Protein AF-A0A7C1AJ43-F1 (afdb_monomer)

Mean predicted aligned error: 12.19 Å

Solvent-accessible surface area (backbone atoms only — not comparable to full-atom values): 12315 Å² total; per-residue (Å²): 132,81,46,74,59,82,90,84,85,88,89,88,83,86,89,78,90,83,81,87,79,84,87,75,85,77,75,88,72,78,82,70,78,74,72,76,91,81,83,81,79,77,77,82,68,69,46,39,74,60,88,54,34,37,22,29,66,55,86,45,75,70,42,48,54,48,49,20,32,46,40,25,44,47,47,39,72,71,61,70,45,84,67,56,73,67,36,61,74,65,55,32,52,78,58,91,58,61,85,76,34,49,39,43,34,30,31,32,65,74,58,76,67,83,93,55,59,78,95,70,66,64,58,40,74,45,31,36,36,33,40,37,44,45,77,57,20,69,77,55,93,45,51,74,60,59,71,52,24,55,49,64,68,61,58,63,71,59,44,93,91,52,72,55,69,51,76,41,85,66,48,55,41,77,97,52,73,45,72,68,51,55,52,40,49,51,45,25,50,50,51,50,39,72,74,76,95

Structure (mmCIF, N/CA/C/O backbone):
data_AF-A0A7C1AJ43-F1
#
_entry.id   AF-A0A7C1AJ43-F1
#
loop_
_atom_site.group_PDB
_atom_site.id
_atom_site.type_symbol
_atom_site.label_atom_id
_atom_site.label_alt_id
_atom_site.label_comp_id
_atom_site.label_asym_id
_atom_site.label_entity_id
_atom_site.label_seq_id
_atom_site.pdbx_PDB_ins_code
_atom_site.Cartn_x
_atom_site.Cartn_y
_atom_site.Cartn_z
_atom_site.occupancy
_atom_site.B_iso_or_equiv
_atom_site.auth_seq_id
_atom_site.auth_comp_id
_atom_site.auth_asym_id
_atom_site.auth_atom_id
_atom_site.pdbx_PDB_model_num
ATOM 1 N N . MET A 1 1 ? 6.206 -0.411 25.991 1.00 44.03 1 MET A N 1
ATOM 2 C CA . MET A 1 1 ? 7.186 -1.433 25.560 1.00 44.03 1 MET A CA 1
ATOM 3 C C . MET A 1 1 ? 6.384 -2.568 24.941 1.00 44.03 1 MET A C 1
ATOM 5 O O . MET A 1 1 ? 5.511 -3.080 25.623 1.00 44.03 1 MET A O 1
ATOM 9 N N . ILE A 1 2 ? 6.574 -2.861 23.653 1.00 57.44 2 ILE A N 1
ATOM 10 C CA . ILE A 1 2 ? 5.814 -3.889 22.922 1.00 57.44 2 ILE A CA 1
ATOM 11 C C . ILE A 1 2 ? 6.480 -5.250 23.195 1.00 57.44 2 ILE A C 1
ATOM 13 O O . ILE A 1 2 ? 7.673 -5.399 22.935 1.00 57.44 2 ILE A O 1
ATOM 17 N N . THR A 1 3 ? 5.757 -6.220 23.757 1.00 55.81 3 THR A N 1
ATOM 18 C CA . THR A 1 3 ? 6.281 -7.554 24.123 1.00 55.81 3 THR A CA 1
ATOM 19 C C . THR A 1 3 ? 5.754 -8.626 23.163 1.00 55.81 3 THR A C 1
ATOM 21 O O . THR A 1 3 ? 4.636 -8.520 22.673 1.00 55.81 3 THR A O 1
ATOM 24 N N . ARG A 1 4 ? 6.550 -9.657 22.841 1.00 51.81 4 ARG A N 1
ATOM 25 C CA . ARG A 1 4 ? 6.163 -10.731 21.900 1.00 51.81 4 ARG A CA 1
ATOM 26 C C . ARG A 1 4 ? 5.227 -11.750 22.571 1.00 51.81 4 ARG A C 1
ATOM 28 O O . ARG A 1 4 ? 5.533 -12.190 23.681 1.00 51.81 4 ARG A O 1
ATOM 35 N N . ARG A 1 5 ? 4.130 -12.162 21.919 1.00 56.06 5 ARG A N 1
ATOM 36 C CA . ARG A 1 5 ? 3.211 -13.193 22.455 1.00 56.06 5 ARG A CA 1
ATOM 37 C C . ARG A 1 5 ? 3.756 -14.616 22.237 1.00 56.06 5 ARG A C 1
ATOM 39 O O . ARG A 1 5 ? 4.429 -14.890 21.249 1.00 56.06 5 ARG A O 1
ATOM 46 N N . ARG A 1 6 ? 3.481 -15.525 23.183 1.00 38.44 6 ARG A N 1
ATOM 47 C CA . ARG A 1 6 ? 3.729 -16.979 23.071 1.00 38.44 6 ARG A CA 1
ATOM 48 C C . ARG A 1 6 ? 2.439 -17.662 22.584 1.00 38.44 6 ARG A C 1
ATOM 50 O O . ARG A 1 6 ? 1.389 -17.418 23.171 1.00 38.44 6 ARG A O 1
ATOM 57 N N . GLU A 1 7 ? 2.511 -18.481 21.532 1.00 38.25 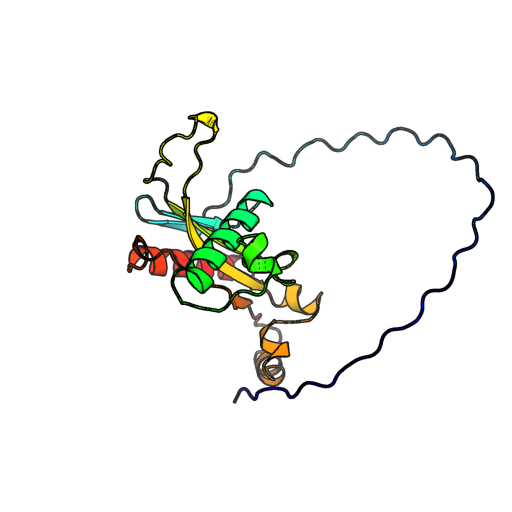7 GLU A N 1
ATOM 58 C CA . GLU A 1 7 ? 1.365 -19.201 20.941 1.00 38.25 7 GLU A CA 1
ATOM 59 C C . GLU A 1 7 ? 0.843 -20.352 21.823 1.00 38.25 7 GLU A C 1
ATOM 61 O O . GLU A 1 7 ? 1.621 -21.055 22.470 1.00 38.25 7 GLU A O 1
ATOM 66 N N . ILE A 1 8 ? -0.477 -20.583 21.785 1.00 35.78 8 ILE A N 1
ATOM 67 C CA . ILE A 1 8 ? -1.159 -21.766 22.338 1.00 35.78 8 ILE A CA 1
ATOM 68 C C . ILE A 1 8 ? -2.102 -22.316 21.254 1.00 35.78 8 ILE A C 1
ATOM 70 O O . ILE A 1 8 ? -2.905 -21.577 20.688 1.00 35.78 8 ILE A O 1
ATOM 74 N N . ALA A 1 9 ? -1.979 -23.608 20.944 1.00 31.80 9 ALA A N 1
ATOM 75 C CA . ALA A 1 9 ? -2.620 -24.276 19.813 1.00 31.80 9 ALA A CA 1
ATOM 76 C C . ALA A 1 9 ? -4.011 -24.881 20.118 1.00 31.80 9 ALA A C 1
ATOM 78 O O . ALA A 1 9 ? -4.174 -25.585 21.109 1.00 31.80 9 ALA A O 1
ATOM 79 N N . GLY A 1 10 ? -4.943 -24.712 19.165 1.00 32.88 10 GLY A N 1
ATOM 80 C CA . GLY A 1 10 ? -5.846 -25.747 18.624 1.00 32.88 10 GLY A CA 1
ATOM 81 C C . GLY A 1 10 ? -7.135 -26.137 19.375 1.00 32.88 10 GLY A C 1
ATOM 82 O O . GLY A 1 10 ? -7.083 -26.583 20.515 1.00 32.88 10 GLY A O 1
ATOM 83 N N . ARG A 1 11 ? -8.277 -26.149 18.655 1.00 35.53 11 ARG A N 1
ATOM 84 C CA . ARG A 1 11 ? -9.112 -27.358 18.413 1.00 35.53 11 ARG A CA 1
ATOM 85 C C . ARG A 1 11 ? -10.325 -27.093 17.505 1.00 35.53 11 ARG A C 1
ATOM 87 O O . ARG A 1 11 ? -11.019 -26.092 17.625 1.00 35.53 11 ARG A O 1
ATOM 94 N N . SER A 1 12 ? -10.553 -28.044 16.604 1.00 32.91 12 SER A N 1
ATOM 95 C CA . SER A 1 12 ? -11.632 -28.166 15.620 1.00 32.91 12 SER A CA 1
ATOM 96 C C . SER A 1 12 ? -12.883 -28.844 16.204 1.00 32.91 12 SER A C 1
ATOM 98 O O . SER A 1 12 ? -12.775 -29.716 17.065 1.00 32.91 12 SER A O 1
ATOM 100 N N . GLY A 1 13 ? -14.067 -28.467 15.703 1.00 35.84 13 GLY A N 1
ATOM 101 C CA . GLY A 1 13 ? -15.359 -29.106 15.997 1.00 35.84 13 GLY A CA 1
ATOM 102 C C . GLY A 1 13 ? -15.930 -29.864 14.783 1.00 35.84 13 GLY A C 1
ATOM 103 O O . GLY A 1 13 ? -15.564 -29.541 13.651 1.00 35.84 13 GLY A O 1
ATOM 104 N N . PRO A 1 14 ? -16.787 -30.884 14.989 1.00 39.19 14 PRO A N 1
ATOM 105 C CA . PRO A 1 14 ? -17.038 -31.927 14.002 1.00 39.19 14 PRO A CA 1
ATOM 106 C C . PRO A 1 14 ? -18.215 -31.649 13.059 1.00 39.19 14 PRO A C 1
ATOM 108 O O . PRO A 1 14 ? -19.193 -30.977 13.381 1.00 39.19 14 PRO A O 1
ATOM 111 N N . THR A 1 15 ? -18.089 -32.248 11.880 1.00 42.78 15 THR A N 1
ATOM 112 C CA . THR A 1 15 ? -19.018 -32.309 10.755 1.00 42.78 15 THR A CA 1
ATOM 113 C C . THR A 1 15 ? -20.137 -33.328 11.003 1.00 42.78 15 THR A C 1
ATOM 115 O O . THR A 1 15 ? -19.881 -34.519 11.158 1.00 42.78 15 THR A O 1
ATOM 118 N N . GLY A 1 16 ? -21.394 -32.875 11.002 1.00 39.75 16 GLY A N 1
ATOM 119 C CA . GLY A 1 16 ? -22.586 -33.734 10.992 1.00 39.75 16 GLY A CA 1
ATOM 120 C C . GLY A 1 16 ? -23.336 -33.651 9.651 1.00 39.75 16 GLY A C 1
ATOM 121 O O . GLY A 1 16 ? -23.312 -32.595 9.014 1.00 39.75 16 GLY A O 1
ATOM 122 N N . PRO A 1 17 ? -23.995 -34.729 9.184 1.00 39.38 17 PRO A N 1
ATOM 123 C CA . PRO A 1 17 ? -24.642 -34.760 7.875 1.00 39.38 17 PRO A CA 1
ATOM 124 C C . PRO A 1 17 ? -25.994 -34.029 7.883 1.00 39.38 17 PRO A C 1
ATOM 126 O O . PRO A 1 17 ? -26.854 -34.269 8.730 1.00 39.38 17 PRO A O 1
ATOM 129 N N . VAL A 1 18 ? -26.203 -33.155 6.896 1.00 49.66 18 VAL A N 1
ATOM 130 C CA . VAL A 1 18 ? -27.448 -32.395 6.708 1.00 49.66 18 VAL A CA 1
ATOM 131 C C . VAL A 1 18 ? -28.449 -33.246 5.918 1.00 49.66 18 VAL A C 1
ATOM 133 O O . VAL A 1 18 ? -28.177 -33.645 4.787 1.00 49.66 18 VAL A O 1
ATOM 136 N N . ARG A 1 19 ? -29.617 -33.531 6.507 1.00 41.16 19 ARG A N 1
ATOM 137 C CA . ARG A 1 19 ? -30.732 -34.220 5.830 1.00 41.16 19 ARG A CA 1
ATOM 138 C C . ARG A 1 19 ? -31.429 -33.283 4.824 1.00 41.16 19 ARG A C 1
ATOM 140 O O . ARG A 1 19 ? -31.658 -32.121 5.160 1.00 41.16 19 ARG A O 1
ATOM 147 N N . PRO A 1 20 ? -31.822 -33.757 3.628 1.00 38.06 20 PRO A N 1
ATOM 148 C CA . PRO A 1 20 ? -32.539 -32.933 2.658 1.00 38.06 20 PRO A CA 1
ATOM 149 C C . PRO A 1 20 ? -34.030 -32.799 3.016 1.00 38.06 20 PRO A C 1
ATOM 151 O O . PRO A 1 20 ? -34.708 -33.789 3.288 1.00 38.06 20 PRO A O 1
ATOM 154 N N . TYR A 1 21 ? -34.545 -31.567 2.989 1.00 39.22 21 TYR A N 1
ATOM 155 C CA . TYR A 1 21 ? -35.978 -31.269 3.103 1.00 39.22 21 TYR A CA 1
ATOM 156 C C . TYR A 1 21 ? -36.696 -31.455 1.751 1.00 39.22 21 TYR A C 1
ATOM 158 O O . TYR A 1 21 ? -36.114 -31.138 0.709 1.00 39.22 21 TYR A O 1
ATOM 166 N N . PRO A 1 22 ? -37.960 -31.922 1.735 1.00 41.53 22 PRO A N 1
ATOM 167 C CA . PRO A 1 22 ? -38.706 -32.150 0.504 1.00 41.53 22 PRO A CA 1
ATOM 168 C C . PRO A 1 22 ? -39.184 -30.837 -0.141 1.00 41.53 22 PRO A C 1
ATOM 170 O O . PRO A 1 22 ? -39.410 -29.821 0.518 1.00 41.53 22 PRO A O 1
ATOM 173 N N . GLY A 1 23 ? -39.299 -30.878 -1.471 1.00 51.28 23 GLY A N 1
ATOM 174 C CA . GLY A 1 23 ? -39.376 -29.727 -2.368 1.00 51.28 23 GLY A CA 1
ATOM 175 C C . GLY A 1 23 ? -40.555 -28.779 -2.140 1.00 51.28 23 GLY A C 1
ATOM 176 O O . GLY A 1 23 ? -41.716 -29.121 -2.360 1.00 51.28 23 GLY A O 1
ATOM 177 N N . ARG A 1 24 ? -40.230 -27.524 -1.814 1.00 47.38 24 ARG A N 1
ATOM 178 C CA . ARG A 1 24 ? -41.137 -26.375 -1.915 1.00 47.38 24 ARG A CA 1
ATOM 179 C C . ARG A 1 24 ? -41.081 -25.813 -3.337 1.00 47.38 24 ARG A C 1
ATOM 181 O O . ARG A 1 24 ? -40.019 -25.398 -3.795 1.00 47.38 24 ARG A O 1
ATOM 188 N N . LYS A 1 25 ? -42.225 -25.763 -4.027 1.00 46.38 25 LYS A N 1
ATOM 189 C CA . LYS A 1 25 ? -42.356 -25.045 -5.304 1.00 46.38 25 LYS A CA 1
ATOM 190 C C . LYS A 1 25 ? -42.065 -23.556 -5.068 1.00 46.38 25 LYS A C 1
ATOM 192 O O . LYS A 1 25 ? -42.718 -22.921 -4.243 1.00 46.38 25 LYS A O 1
ATOM 197 N N . LEU A 1 26 ? -41.056 -23.024 -5.758 1.00 50.28 26 LEU A N 1
ATOM 198 C CA . LEU A 1 26 ? -40.670 -21.612 -5.691 1.00 50.28 26 LEU A CA 1
ATOM 199 C C . LEU A 1 26 ? -41.766 -20.752 -6.341 1.00 50.28 26 LEU A C 1
ATOM 201 O O . LEU A 1 26 ? -42.092 -20.994 -7.505 1.00 50.28 26 LEU A O 1
ATOM 205 N N . PRO A 1 27 ? -42.332 -19.749 -5.645 1.00 48.94 27 PRO A N 1
ATOM 206 C CA . PRO A 1 27 ? -43.258 -1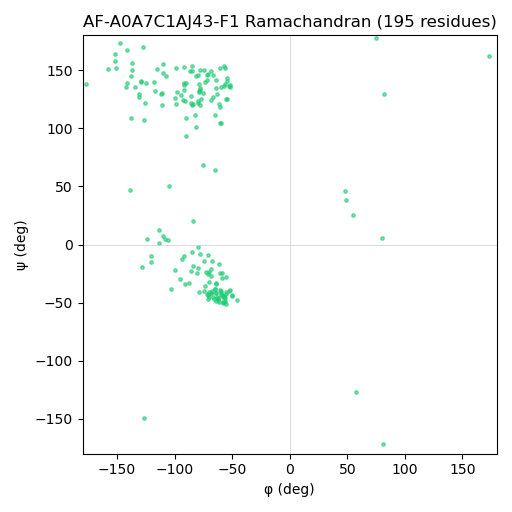8.824 -6.279 1.00 48.94 27 PRO A CA 1
ATOM 207 C C . PRO A 1 27 ? -42.516 -17.973 -7.314 1.00 48.94 27 PRO A C 1
ATOM 209 O O . PRO A 1 27 ? -41.344 -17.623 -7.139 1.00 48.94 27 PRO A O 1
ATOM 212 N N . PHE A 1 28 ? -43.214 -17.644 -8.399 1.00 55.62 28 PHE A N 1
ATOM 213 C CA . PHE A 1 28 ? -42.719 -16.798 -9.479 1.00 55.62 28 PHE A CA 1
ATOM 214 C C . PHE A 1 28 ? -42.351 -15.420 -8.909 1.00 55.62 28 PHE A C 1
ATOM 216 O O . PHE A 1 28 ? -43.220 -14.625 -8.556 1.00 55.62 28 PHE A O 1
ATOM 223 N N . ARG A 1 29 ? -41.050 -15.154 -8.750 1.00 55.50 29 ARG A N 1
ATOM 224 C CA . ARG A 1 29 ? -40.554 -13.850 -8.300 1.00 55.50 29 ARG A CA 1
ATOM 225 C C . ARG A 1 29 ? -40.553 -12.895 -9.496 1.00 55.50 29 ARG A C 1
ATOM 227 O O . ARG A 1 29 ? -39.874 -13.203 -10.480 1.00 55.50 29 ARG A O 1
ATOM 234 N N . PRO A 1 30 ? -41.254 -11.748 -9.444 1.00 50.88 30 PRO A N 1
ATOM 235 C CA . PRO A 1 30 ? -41.118 -10.739 -10.483 1.00 50.88 30 PRO A CA 1
ATOM 236 C C . PRO A 1 30 ? -39.646 -10.326 -10.574 1.00 50.88 30 PRO A C 1
ATOM 238 O O . PRO A 1 30 ? -38.962 -10.185 -9.555 1.00 50.88 30 PRO A O 1
ATOM 241 N N . ARG A 1 31 ? -39.131 -10.194 -11.803 1.00 57.72 31 ARG A N 1
ATOM 242 C CA . ARG A 1 31 ? -37.757 -9.737 -12.037 1.00 57.72 31 ARG A CA 1
ATOM 243 C C . ARG A 1 31 ? -37.627 -8.335 -11.448 1.00 57.72 31 ARG A C 1
ATOM 245 O O . ARG A 1 31 ? -38.114 -7.377 -12.039 1.00 57.72 31 ARG A O 1
ATOM 252 N N . LEU A 1 32 ? -36.961 -8.233 -10.298 1.00 59.91 32 LEU A N 1
ATOM 253 C CA . LEU A 1 32 ? -36.486 -6.953 -9.789 1.00 59.91 32 LEU A CA 1
ATOM 254 C C . LEU A 1 32 ? -35.678 -6.278 -10.908 1.00 59.91 32 LEU A C 1
ATOM 256 O O . LEU A 1 32 ? -34.900 -6.971 -11.584 1.00 59.91 32 LEU A O 1
ATOM 260 N N . PRO A 1 33 ? -35.862 -4.968 -11.142 1.00 48.66 33 PRO A N 1
ATOM 261 C CA . PRO A 1 33 ? -35.055 -4.249 -12.110 1.00 48.66 33 PRO A CA 1
ATOM 262 C C . PRO A 1 33 ? -33.591 -4.476 -11.747 1.00 48.66 33 PRO A C 1
ATOM 264 O O . PRO A 1 33 ? -33.177 -4.283 -10.602 1.00 48.66 33 PRO A O 1
ATOM 267 N N . ARG A 1 34 ? -32.815 -4.969 -12.718 1.00 57.59 34 ARG A N 1
ATOM 268 C CA . ARG A 1 34 ? -31.372 -5.113 -12.543 1.00 57.59 34 ARG A CA 1
ATOM 269 C C . ARG A 1 34 ? -30.849 -3.731 -12.153 1.00 57.59 34 ARG A C 1
ATOM 271 O O . ARG A 1 34 ? -31.127 -2.790 -12.902 1.00 57.59 34 ARG A O 1
ATOM 278 N N . PRO A 1 35 ? -30.129 -3.583 -11.025 1.00 49.06 35 PRO A N 1
ATOM 279 C CA . PRO A 1 35 ? -29.501 -2.310 -10.729 1.00 49.06 35 PRO A CA 1
ATOM 280 C C . PRO A 1 35 ? -28.640 -1.934 -11.940 1.00 49.06 35 PRO A C 1
ATOM 282 O O . PRO A 1 35 ? -28.053 -2.831 -12.568 1.00 49.06 35 PRO A O 1
ATOM 285 N N . PRO A 1 36 ? -28.602 -0.650 -12.331 1.00 46.22 36 PRO A N 1
ATOM 286 C CA . PRO A 1 36 ? -27.757 -0.232 -13.433 1.00 46.22 36 PRO A CA 1
ATOM 287 C C . PRO A 1 36 ? -26.339 -0.739 -13.160 1.00 46.22 36 PRO A C 1
ATOM 289 O O . PRO A 1 36 ? -25.864 -0.690 -12.024 1.00 46.22 36 PRO A O 1
ATOM 292 N N . LEU A 1 37 ? -25.673 -1.260 -14.194 1.00 57.25 37 LEU A N 1
ATOM 293 C CA . LEU A 1 37 ? -24.255 -1.636 -14.189 1.00 57.25 37 LEU A CA 1
ATOM 294 C C . LEU A 1 37 ? -23.397 -0.370 -13.997 1.00 57.25 37 LEU A C 1
ATOM 296 O O . LEU A 1 37 ? -22.658 0.057 -14.879 1.00 57.25 37 LEU A O 1
ATOM 300 N N . MET A 1 38 ? -23.527 0.282 -12.850 1.00 53.09 38 MET A N 1
ATOM 301 C CA . MET A 1 38 ? -22.927 1.564 -12.517 1.00 53.09 38 MET A CA 1
ATOM 302 C C . MET A 1 38 ? -21.748 1.320 -11.574 1.00 53.09 38 MET A C 1
ATOM 304 O O . MET A 1 38 ? -21.643 1.896 -10.504 1.00 53.09 38 MET A O 1
ATOM 308 N N . GLY A 1 39 ? -20.866 0.397 -11.965 1.00 47.88 39 GLY A N 1
ATOM 309 C CA . GLY A 1 39 ? -19.669 0.031 -11.198 1.00 47.88 39 GLY A CA 1
ATOM 310 C C . GLY A 1 39 ? -18.345 0.409 -11.867 1.00 47.88 39 GLY A C 1
ATOM 311 O O . GLY A 1 39 ? -17.285 0.099 -11.334 1.00 47.88 39 GLY A O 1
ATOM 312 N N . MET A 1 40 ? -18.360 1.043 -13.046 1.00 57.12 40 MET A N 1
ATOM 313 C CA . MET A 1 40 ? -17.151 1.219 -13.870 1.00 57.12 40 MET A CA 1
ATOM 314 C C . MET A 1 40 ? -17.018 2.603 -14.525 1.00 57.12 40 MET A C 1
ATOM 316 O O . MET A 1 40 ? -16.739 2.685 -15.718 1.00 57.12 40 MET A O 1
ATOM 320 N N . ARG A 1 41 ? -17.223 3.710 -13.797 1.00 58.88 41 ARG A N 1
ATOM 321 C CA . ARG A 1 41 ? -17.115 5.044 -14.431 1.00 58.88 41 ARG A CA 1
ATOM 322 C C . ARG A 1 41 ? -16.220 6.072 -13.757 1.00 58.88 41 ARG A C 1
ATOM 324 O O . ARG A 1 41 ? -15.767 6.974 -14.450 1.00 58.88 41 ARG A O 1
ATOM 331 N N . THR A 1 42 ? -15.879 5.931 -12.480 1.00 71.06 42 THR A N 1
ATOM 332 C CA . THR A 1 42 ? -14.973 6.907 -11.857 1.00 71.06 42 THR A CA 1
ATOM 333 C C . THR A 1 42 ? -13.519 6.507 -12.108 1.00 71.06 42 THR A C 1
ATOM 335 O O . THR A 1 42 ? -13.166 5.350 -11.821 1.00 71.06 42 THR A O 1
ATOM 338 N N . PRO A 1 43 ? -12.659 7.404 -12.630 1.00 78.44 43 PRO A N 1
ATOM 339 C CA . PRO A 1 43 ? -11.223 7.150 -12.704 1.00 78.44 43 PRO A CA 1
ATOM 340 C C . PRO A 1 43 ? -10.662 6.841 -11.304 1.00 78.44 43 PRO A C 1
ATOM 342 O O . PRO A 1 43 ? -11.253 7.244 -10.300 1.00 78.44 43 PRO A O 1
ATOM 345 N N . PRO A 1 44 ? -9.574 6.056 -11.191 1.00 86.19 44 PRO A N 1
ATOM 346 C CA . PRO A 1 44 ? -8.964 5.800 -9.892 1.00 86.19 44 PRO A CA 1
ATOM 347 C C . PRO A 1 44 ? -8.517 7.117 -9.253 1.00 86.19 44 PRO A C 1
ATOM 349 O O . PRO A 1 44 ? -7.900 7.944 -9.922 1.00 86.19 44 PRO A O 1
ATOM 352 N N . LYS A 1 45 ? -8.800 7.287 -7.958 1.00 93.44 45 LYS A N 1
ATOM 353 C CA . LYS A 1 45 ? -8.245 8.391 -7.178 1.00 93.44 45 LYS A CA 1
ATOM 354 C C . LYS A 1 45 ? -6.727 8.244 -7.125 1.00 93.44 45 LYS A C 1
ATOM 356 O O . LYS A 1 45 ? -6.210 7.171 -6.808 1.00 93.44 45 LYS A O 1
ATOM 361 N N . ILE A 1 46 ? -6.039 9.325 -7.456 1.00 96.38 46 ILE A N 1
ATOM 362 C CA . ILE A 1 46 ? -4.584 9.410 -7.426 1.00 96.38 46 ILE A CA 1
ATOM 363 C C . ILE A 1 46 ? -4.204 10.123 -6.136 1.00 96.38 46 ILE A C 1
ATOM 365 O O . ILE A 1 46 ? -4.699 11.214 -5.870 1.00 96.38 46 ILE A O 1
ATOM 369 N N . TYR A 1 47 ? -3.335 9.497 -5.350 1.00 96.38 47 TYR A N 1
ATOM 370 C CA . TYR A 1 47 ? -2.862 10.035 -4.076 1.00 96.38 47 TYR A CA 1
ATOM 371 C C . TYR A 1 47 ? -1.573 10.860 -4.238 1.00 96.38 47 TYR A C 1
ATOM 373 O O . TYR A 1 47 ? -1.168 11.553 -3.316 1.00 96.38 47 TYR A O 1
ATOM 381 N N . GLY A 1 48 ? -0.941 10.823 -5.417 1.00 96.12 48 GLY A N 1
ATOM 382 C CA . GLY A 1 48 ? 0.220 11.646 -5.747 1.00 96.12 48 GLY A CA 1
ATOM 383 C C . GLY A 1 48 ? 0.845 11.281 -7.093 1.00 96.12 48 GLY A C 1
ATOM 384 O O . GLY A 1 48 ? 0.617 10.188 -7.626 1.00 96.12 48 GLY A O 1
ATOM 385 N N . ARG A 1 49 ? 1.663 12.189 -7.637 1.00 96.88 49 ARG A N 1
ATOM 386 C CA . ARG A 1 49 ? 2.500 11.959 -8.825 1.00 96.88 49 ARG A CA 1
ATOM 387 C C . ARG A 1 49 ? 3.860 12.633 -8.670 1.00 96.88 49 ARG A C 1
ATOM 389 O O . ARG A 1 49 ? 3.923 13.780 -8.246 1.00 96.88 49 ARG A O 1
ATOM 396 N N . ILE A 1 50 ? 4.925 11.952 -9.094 1.00 96.69 50 ILE A N 1
ATOM 397 C CA . ILE A 1 50 ? 6.273 12.525 -9.236 1.00 96.69 50 ILE A CA 1
ATOM 398 C C . ILE A 1 50 ? 6.872 12.016 -10.553 1.00 96.69 50 ILE A C 1
ATOM 400 O O . ILE A 1 50 ? 7.223 10.841 -10.683 1.00 96.69 50 ILE A O 1
ATOM 404 N N . GLY A 1 51 ? 6.998 12.899 -11.548 1.00 94.38 51 GLY A N 1
ATOM 405 C CA . GLY A 1 51 ? 7.417 12.516 -12.900 1.00 94.38 51 GLY A CA 1
ATOM 406 C C . GLY A 1 51 ? 6.486 11.456 -13.503 1.00 94.38 51 GLY A C 1
ATOM 407 O O . GLY A 1 51 ? 5.269 11.619 -13.495 1.00 94.38 51 GLY A O 1
ATOM 408 N N . ASN A 1 52 ? 7.058 10.347 -13.980 1.00 94.88 52 ASN A N 1
ATOM 409 C CA . ASN A 1 52 ? 6.301 9.217 -14.538 1.00 94.88 52 ASN A CA 1
ATOM 410 C C . ASN A 1 52 ? 5.691 8.286 -13.476 1.00 94.88 52 ASN A C 1
ATOM 412 O O . ASN A 1 52 ? 5.036 7.304 -13.835 1.00 94.88 52 ASN A O 1
ATOM 416 N N . LEU A 1 53 ? 5.926 8.557 -12.188 1.00 96.88 53 LEU A N 1
ATOM 417 C CA . LEU A 1 53 ? 5.402 7.754 -11.092 1.00 96.88 53 LEU A CA 1
ATOM 418 C C . LEU A 1 53 ? 4.061 8.303 -10.600 1.00 96.88 53 LEU A C 1
ATOM 420 O O . LEU A 1 53 ? 3.887 9.510 -10.438 1.00 96.88 53 LEU A O 1
ATOM 424 N N . GLU A 1 54 ? 3.132 7.399 -10.320 1.00 97.19 54 GLU A N 1
ATOM 425 C CA . GLU A 1 54 ? 1.809 7.665 -9.750 1.00 97.19 54 GLU A CA 1
ATOM 426 C C . GLU A 1 54 ? 1.592 6.750 -8.544 1.00 97.19 54 GLU A C 1
ATOM 428 O O . GLU A 1 54 ? 1.942 5.573 -8.607 1.00 97.19 54 GLU A O 1
ATOM 433 N N . VAL A 1 55 ? 0.982 7.252 -7.469 1.00 97.69 55 VAL A N 1
ATOM 434 C CA . VAL A 1 55 ? 0.493 6.407 -6.372 1.00 97.69 55 VAL A CA 1
ATOM 435 C C . VAL A 1 55 ? -1.032 6.388 -6.335 1.00 97.69 55 VAL A C 1
ATOM 437 O O . VAL A 1 55 ? -1.686 7.432 -6.385 1.00 97.69 55 VAL A O 1
ATOM 440 N N . ARG A 1 56 ? -1.611 5.187 -6.257 1.00 97.50 56 ARG A N 1
ATOM 441 C CA . ARG A 1 56 ? -3.061 4.980 -6.128 1.00 97.50 56 ARG A CA 1
ATOM 442 C C . ARG A 1 56 ? -3.404 3.688 -5.402 1.00 97.50 56 ARG A C 1
ATOM 444 O O . ARG A 1 56 ? -2.586 2.773 -5.354 1.00 97.50 56 ARG A O 1
ATOM 451 N N . LEU A 1 57 ? -4.645 3.564 -4.940 1.00 97.75 57 LEU A N 1
ATOM 452 C CA . LEU A 1 57 ? -5.157 2.297 -4.418 1.00 97.75 57 LEU A CA 1
ATOM 453 C C . LEU A 1 57 ? -5.377 1.259 -5.527 1.00 97.75 57 LEU A C 1
ATOM 455 O O . LEU A 1 57 ? -5.757 1.581 -6.664 1.00 97.75 57 LEU A O 1
ATOM 459 N N . ALA A 1 58 ? -5.158 -0.008 -5.190 1.00 96.88 58 ALA A N 1
ATOM 460 C CA . ALA A 1 58 ? -5.609 -1.151 -5.966 1.00 96.88 58 ALA A CA 1
ATOM 461 C C . ALA A 1 58 ? -7.144 -1.182 -6.003 1.00 96.88 58 ALA A C 1
ATOM 463 O O . ALA A 1 58 ? -7.798 -1.016 -4.985 1.00 96.88 58 ALA A O 1
ATOM 464 N N . ARG A 1 59 ? -7.735 -1.417 -7.181 1.00 94.38 59 ARG A N 1
ATOM 465 C CA . ARG A 1 59 ? -9.209 -1.439 -7.337 1.00 94.38 59 ARG A CA 1
ATOM 466 C C . ARG A 1 59 ? -9.762 -2.755 -7.852 1.00 94.38 59 ARG A C 1
ATOM 468 O O . ARG A 1 59 ? -10.968 -2.947 -7.947 1.00 94.38 59 ARG A O 1
ATOM 475 N N . THR A 1 60 ? -8.879 -3.641 -8.295 1.00 94.12 60 THR A N 1
ATOM 476 C CA . THR A 1 60 ? -9.271 -4.876 -8.966 1.00 94.12 60 THR A CA 1
ATOM 477 C C . THR A 1 60 ? -8.435 -6.033 -8.456 1.00 94.12 60 THR A C 1
ATOM 479 O O . THR A 1 60 ? -7.272 -5.865 -8.094 1.00 94.12 60 THR A O 1
ATOM 482 N N . ARG A 1 61 ? -8.963 -7.256 -8.569 1.00 94.25 61 ARG A N 1
ATOM 483 C CA . ARG A 1 61 ? -8.172 -8.477 -8.333 1.00 94.25 61 ARG A CA 1
ATOM 484 C C . ARG A 1 61 ? -6.910 -8.532 -9.201 1.00 94.25 61 ARG A C 1
ATOM 486 O O . ARG A 1 61 ? -5.921 -9.152 -8.832 1.00 94.25 61 ARG A O 1
ATOM 493 N N . SER A 1 62 ? -6.930 -7.892 -10.375 1.00 93.50 62 SER A N 1
ATOM 494 C CA . SER A 1 62 ? -5.744 -7.785 -11.225 1.00 93.50 62 SER A CA 1
ATOM 495 C C . SER A 1 62 ? -4.677 -6.861 -10.643 1.00 93.50 62 SER A C 1
ATOM 497 O O . SER A 1 62 ? -3.505 -7.096 -10.922 1.00 93.50 62 SER A O 1
ATOM 499 N N . ASP A 1 63 ? -5.058 -5.811 -9.920 1.00 95.31 63 ASP A N 1
ATOM 500 C CA . ASP A 1 63 ? -4.124 -4.925 -9.225 1.00 95.31 63 ASP A CA 1
ATOM 501 C C . ASP A 1 63 ? -3.504 -5.645 -8.029 1.00 95.31 63 ASP A C 1
ATOM 503 O O . ASP A 1 63 ? -2.280 -5.697 -7.934 1.00 95.31 63 ASP A O 1
ATOM 507 N N . LEU A 1 64 ? -4.329 -6.312 -7.215 1.00 96.12 64 LEU A N 1
ATOM 508 C CA . LEU A 1 64 ? -3.858 -7.105 -6.078 1.00 96.12 64 LEU A CA 1
ATOM 509 C C . LEU A 1 64 ? -2.847 -8.177 -6.510 1.00 96.12 64 LEU A C 1
ATOM 511 O O . LEU A 1 64 ? -1.735 -8.229 -5.994 1.00 96.12 64 LEU A O 1
ATOM 515 N N . ARG A 1 65 ? -3.154 -8.953 -7.560 1.00 95.62 65 ARG A N 1
ATOM 516 C CA . ARG A 1 65 ? -2.203 -9.940 -8.103 1.00 95.62 65 ARG A CA 1
ATOM 517 C C . ARG A 1 65 ? -0.887 -9.325 -8.579 1.00 95.62 65 ARG A C 1
ATOM 519 O O . ARG A 1 65 ? 0.131 -10.011 -8.594 1.00 95.62 65 ARG A O 1
ATOM 526 N N . ARG A 1 66 ? -0.887 -8.064 -9.029 1.00 95.81 66 ARG A N 1
ATOM 527 C CA . ARG A 1 66 ? 0.346 -7.366 -9.434 1.00 95.81 66 ARG A CA 1
ATOM 528 C C . ARG A 1 66 ? 1.167 -6.957 -8.210 1.00 95.81 66 ARG A C 1
ATOM 530 O O . ARG A 1 66 ? 2.378 -7.133 -8.257 1.00 95.81 66 ARG A O 1
ATOM 537 N N . ALA A 1 67 ? 0.528 -6.498 -7.134 1.00 96.75 67 ALA A N 1
ATOM 538 C CA . ALA A 1 67 ? 1.191 -6.264 -5.848 1.00 96.75 67 ALA A CA 1
ATOM 539 C C . ALA A 1 67 ? 1.771 -7.555 -5.252 1.00 96.75 67 ALA A C 1
ATOM 541 O O . ALA A 1 67 ? 2.941 -7.582 -4.896 1.00 96.75 67 ALA A O 1
ATOM 542 N N . GLN A 1 68 ? 1.005 -8.647 -5.221 1.00 96.19 68 GLN A N 1
ATOM 543 C CA . GLN A 1 68 ? 1.468 -9.952 -4.719 1.00 96.19 68 GLN A CA 1
ATOM 544 C C . GLN A 1 68 ? 2.681 -10.491 -5.495 1.00 96.19 68 GLN A C 1
ATOM 546 O O . GLN A 1 68 ? 3.613 -11.035 -4.911 1.00 96.19 68 GLN A O 1
ATOM 551 N N . ARG A 1 69 ? 2.702 -10.318 -6.825 1.00 95.00 69 ARG A N 1
ATOM 552 C CA . ARG A 1 69 ? 3.865 -10.675 -7.660 1.00 95.00 69 ARG A CA 1
ATOM 553 C C . ARG A 1 69 ? 5.073 -9.784 -7.392 1.00 95.00 69 ARG A C 1
ATOM 555 O O . ARG A 1 69 ? 6.194 -10.277 -7.398 1.00 95.00 69 ARG A O 1
ATOM 562 N N . LEU A 1 70 ? 4.848 -8.484 -7.193 1.00 95.31 70 LEU A N 1
ATOM 563 C CA . LEU A 1 70 ? 5.913 -7.552 -6.833 1.00 95.31 70 LEU A CA 1
ATOM 564 C C . LEU A 1 70 ? 6.546 -7.951 -5.493 1.00 95.31 70 LEU A C 1
ATOM 566 O O . LEU A 1 70 ? 7.764 -8.068 -5.418 1.00 95.31 70 LEU A O 1
ATOM 570 N N . ARG A 1 71 ? 5.723 -8.205 -4.472 1.00 95.25 71 ARG A N 1
ATOM 571 C CA . ARG A 1 71 ? 6.177 -8.678 -3.161 1.00 95.25 71 ARG A CA 1
ATOM 572 C C . ARG A 1 71 ? 6.948 -9.982 -3.269 1.00 95.25 71 ARG A C 1
ATOM 574 O O . ARG A 1 71 ? 8.043 -10.068 -2.732 1.00 95.25 71 ARG A O 1
ATOM 581 N N . TYR A 1 72 ? 6.436 -10.942 -4.044 1.00 91.69 72 TYR A N 1
ATOM 582 C CA . TYR A 1 72 ? 7.138 -12.200 -4.286 1.00 91.69 72 TYR A CA 1
ATOM 583 C C . TYR A 1 72 ? 8.547 -11.974 -4.851 1.00 91.69 72 TYR A C 1
ATOM 585 O O . TYR A 1 72 ? 9.526 -12.472 -4.304 1.00 91.69 72 TYR A O 1
ATOM 593 N N . HIS A 1 73 ? 8.647 -11.175 -5.918 1.00 91.38 73 HIS A N 1
ATOM 594 C CA . HIS A 1 73 ? 9.925 -10.841 -6.545 1.00 91.38 73 HIS A CA 1
ATOM 595 C C . HIS A 1 73 ? 10.890 -10.201 -5.542 1.00 91.38 73 HIS A C 1
ATOM 597 O O . HIS A 1 73 ? 12.024 -10.639 -5.396 1.00 91.38 73 HIS A O 1
ATOM 603 N N . VAL A 1 74 ? 10.433 -9.193 -4.798 1.00 90.19 74 VAL A N 1
ATOM 604 C CA . VAL A 1 74 ? 11.309 -8.448 -3.892 1.00 90.19 74 VAL A CA 1
ATOM 605 C C . VAL A 1 74 ? 11.705 -9.268 -2.656 1.00 90.19 74 VAL A C 1
ATOM 607 O O . VAL A 1 74 ? 12.869 -9.244 -2.271 1.00 90.19 74 VAL A O 1
ATOM 610 N N . PHE A 1 75 ? 10.783 -9.999 -2.031 1.00 84.50 75 PHE A N 1
ATOM 611 C CA . PHE A 1 75 ? 11.073 -10.741 -0.799 1.00 84.50 75 PHE A CA 1
ATOM 612 C C . PHE A 1 75 ? 11.815 -12.056 -1.051 1.00 84.50 75 PHE A C 1
ATOM 614 O O . PHE A 1 75 ? 12.746 -12.376 -0.315 1.00 84.50 75 PHE A O 1
ATOM 621 N N . TYR A 1 76 ? 11.449 -12.801 -2.094 1.00 77.81 76 TYR A N 1
ATOM 622 C CA . TYR A 1 76 ? 11.978 -14.149 -2.318 1.00 77.81 76 TYR A CA 1
ATOM 623 C C . TYR A 1 76 ? 13.046 -14.195 -3.413 1.00 77.81 76 TYR A C 1
ATOM 625 O O . TYR A 1 76 ? 14.034 -14.905 -3.258 1.00 77.81 76 TYR A O 1
ATOM 633 N N . GLU A 1 77 ? 12.892 -13.434 -4.502 1.00 74.62 77 GLU A N 1
ATOM 634 C CA . GLU A 1 77 ? 13.869 -13.464 -5.605 1.00 74.62 77 GLU A CA 1
ATOM 635 C C . GLU A 1 77 ? 15.033 -12.481 -5.388 1.00 74.62 77 GLU A C 1
ATOM 637 O O . GLU A 1 77 ? 16.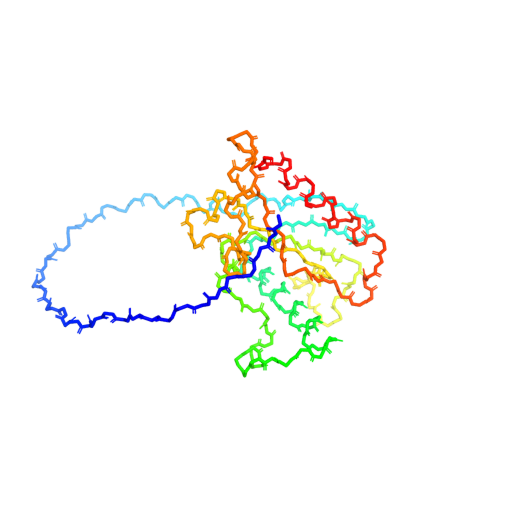158 -12.780 -5.781 1.00 74.62 77 GLU A O 1
ATOM 642 N N . GLU A 1 78 ? 14.804 -11.327 -4.750 1.00 77.38 78 GLU A N 1
ATOM 643 C CA . GLU A 1 78 ? 15.870 -10.349 -4.479 1.00 77.38 78 GLU A CA 1
ATOM 644 C C . GLU A 1 78 ? 16.506 -10.472 -3.081 1.00 77.38 78 GLU A C 1
ATOM 646 O O . GLU A 1 78 ? 17.668 -10.099 -2.922 1.00 77.38 78 GLU A O 1
ATOM 651 N N . MET A 1 79 ? 15.761 -10.935 -2.066 1.00 62.19 79 MET A N 1
ATOM 652 C CA . MET A 1 79 ? 16.193 -10.935 -0.654 1.00 62.19 79 MET A CA 1
ATOM 653 C C . MET A 1 79 ? 16.397 -12.334 -0.043 1.00 62.19 79 MET A C 1
ATOM 655 O O . MET A 1 79 ? 16.574 -12.450 1.167 1.00 62.19 79 MET A O 1
ATOM 659 N N . SER A 1 80 ? 16.430 -13.388 -0.867 1.00 58.22 80 SER A N 1
ATOM 660 C CA . SER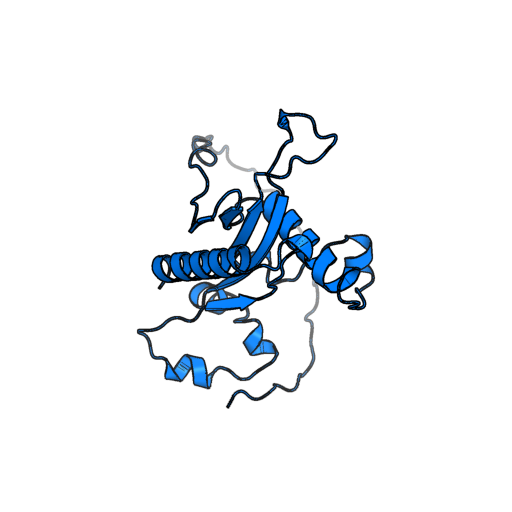 A 1 80 ? 16.753 -14.771 -0.466 1.00 58.22 80 SER A CA 1
ATOM 661 C C . SER A 1 80 ? 15.895 -15.353 0.670 1.00 58.22 80 SER A C 1
ATOM 663 O O . SER A 1 80 ? 16.339 -16.264 1.370 1.00 58.22 80 SER A O 1
ATOM 665 N N . ALA A 1 81 ? 14.662 -14.874 0.867 1.00 57.88 81 ALA A N 1
ATOM 666 C CA . ALA A 1 81 ? 13.713 -15.582 1.721 1.00 57.88 81 ALA A CA 1
ATOM 667 C C . ALA A 1 81 ? 13.390 -16.951 1.096 1.00 57.88 81 ALA A C 1
ATOM 669 O O . ALA A 1 81 ? 13.265 -17.059 -0.122 1.00 57.88 81 ALA A O 1
ATOM 670 N N . ILE A 1 82 ? 13.239 -18.002 1.908 1.00 60.12 82 ILE A N 1
ATOM 671 C CA . ILE A 1 82 ? 12.861 -19.337 1.417 1.00 60.12 82 ILE A CA 1
ATOM 672 C C . ILE A 1 82 ? 11.331 -19.365 1.257 1.00 60.12 82 ILE A C 1
ATOM 674 O O . ILE A 1 82 ? 10.621 -19.295 2.264 1.00 60.12 82 ILE A O 1
ATOM 678 N N . PRO A 1 83 ? 10.781 -19.429 0.027 1.00 59.97 83 PRO A N 1
ATOM 679 C CA . PRO A 1 83 ? 9.339 -19.504 -0.164 1.00 59.97 83 PRO A CA 1
ATOM 680 C C . PRO A 1 83 ? 8.811 -20.877 0.257 1.00 59.97 83 PRO A C 1
ATOM 682 O O . PRO A 1 83 ? 9.410 -21.907 -0.047 1.00 59.97 83 PRO A O 1
ATOM 685 N N . GLY A 1 84 ? 7.634 -20.910 0.888 1.00 62.53 84 GLY A N 1
ATOM 686 C CA . GLY A 1 84 ? 6.876 -22.156 1.013 1.00 62.53 84 GLY A CA 1
ATOM 687 C C . GLY A 1 84 ? 6.513 -22.711 -0.373 1.00 62.53 84 GLY A C 1
ATOM 688 O O . GLY A 1 84 ? 6.340 -21.948 -1.327 1.00 62.53 84 GLY A O 1
ATOM 689 N N . ALA A 1 85 ? 6.360 -24.033 -0.497 1.00 61.75 85 ALA A N 1
ATOM 690 C CA . ALA A 1 85 ? 6.153 -24.707 -1.787 1.00 61.75 85 ALA A CA 1
ATOM 691 C C . ALA A 1 85 ? 4.998 -24.109 -2.623 1.00 61.75 85 ALA A C 1
ATOM 693 O O . ALA A 1 85 ? 5.132 -23.928 -3.834 1.00 61.75 85 ALA A O 1
ATOM 694 N N . LEU A 1 86 ? 3.892 -23.719 -1.977 1.00 61.38 86 LEU A N 1
ATOM 695 C CA . LEU A 1 86 ? 2.736 -23.106 -2.642 1.00 61.38 86 LEU A CA 1
ATOM 696 C C . LEU A 1 86 ? 3.036 -21.697 -3.190 1.00 61.38 86 LEU A C 1
ATOM 698 O O . LEU A 1 86 ? 2.652 -21.382 -4.318 1.00 61.38 86 LEU A O 1
ATOM 702 N N . ALA A 1 87 ? 3.761 -20.868 -2.431 1.00 61.75 87 ALA A N 1
ATOM 703 C CA . ALA A 1 87 ? 4.173 -19.532 -2.868 1.00 61.75 87 ALA A CA 1
ATOM 704 C C . ALA A 1 87 ? 5.136 -19.618 -4.060 1.00 61.75 87 ALA A C 1
ATOM 706 O O . ALA A 1 87 ? 5.009 -18.853 -5.020 1.00 61.75 87 ALA A O 1
ATOM 707 N N . MET A 1 88 ? 6.035 -20.608 -4.044 1.00 64.44 88 MET A N 1
ATOM 708 C CA . MET A 1 88 ? 6.961 -20.881 -5.142 1.00 64.44 88 MET A CA 1
ATOM 709 C C . MET A 1 88 ? 6.228 -21.296 -6.428 1.00 64.44 88 MET A C 1
ATOM 711 O O . MET A 1 88 ? 6.552 -20.807 -7.512 1.00 64.44 88 MET A O 1
ATOM 715 N N . MET A 1 89 ? 5.189 -22.134 -6.318 1.00 65.69 89 MET A N 1
ATOM 716 C CA . MET A 1 89 ? 4.354 -22.527 -7.462 1.00 65.69 89 MET A CA 1
ATOM 717 C C . MET A 1 89 ? 3.507 -21.366 -8.002 1.00 65.69 89 MET A C 1
ATOM 719 O O . MET A 1 89 ? 3.392 -21.188 -9.215 1.00 65.69 89 MET A O 1
ATOM 723 N N . ALA A 1 90 ? 2.918 -20.551 -7.122 1.00 74.69 90 ALA A N 1
ATOM 724 C CA . ALA A 1 90 ? 2.051 -19.440 -7.518 1.00 74.69 90 ALA A CA 1
ATOM 725 C C . ALA A 1 90 ? 2.820 -18.186 -7.978 1.00 74.69 90 ALA A C 1
ATOM 727 O O . ALA A 1 90 ? 2.232 -17.334 -8.660 1.00 74.69 90 ALA A O 1
ATOM 728 N N . ARG A 1 91 ? 4.103 -18.062 -7.598 1.00 84.44 91 ARG A N 1
ATOM 729 C CA . ARG A 1 91 ? 4.944 -16.857 -7.731 1.00 84.44 91 ARG A CA 1
ATOM 730 C C . ARG A 1 91 ? 4.236 -15.597 -7.228 1.00 84.44 91 ARG A C 1
ATOM 732 O O . ARG A 1 91 ? 4.160 -14.571 -7.916 1.00 84.44 91 ARG A O 1
ATOM 739 N N . ARG A 1 92 ? 3.621 -15.721 -6.054 1.00 88.19 92 ARG A N 1
ATOM 740 C CA . ARG A 1 92 ? 2.872 -14.667 -5.365 1.00 88.19 92 ARG A CA 1
ATOM 741 C C . ARG A 1 92 ? 3.126 -14.768 -3.869 1.00 88.19 92 ARG A C 1
ATOM 743 O O . ARG A 1 92 ? 3.070 -15.859 -3.316 1.00 88.19 92 ARG A O 1
ATOM 750 N N . ASP A 1 93 ? 3.366 -13.620 -3.253 1.00 91.00 93 ASP A N 1
ATOM 751 C CA . ASP A 1 93 ? 3.310 -13.433 -1.809 1.00 91.00 93 ASP A CA 1
ATOM 752 C C . ASP A 1 93 ? 1.870 -13.032 -1.484 1.00 91.00 93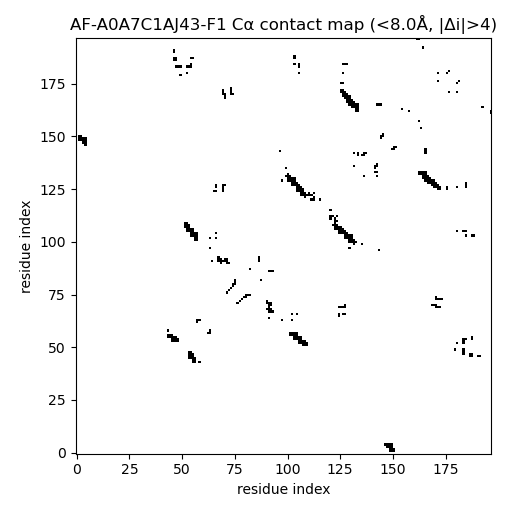 ASP A C 1
ATOM 754 O O . ASP A 1 93 ? 1.497 -11.874 -1.673 1.00 91.00 93 ASP A O 1
ATOM 758 N N . GLU A 1 94 ? 1.035 -14.016 -1.149 1.00 92.12 94 GLU A N 1
ATOM 759 C CA . GLU A 1 94 ? -0.360 -13.815 -0.751 1.00 92.12 94 GLU A CA 1
ATOM 760 C C . GLU A 1 94 ? -0.567 -14.294 0.684 1.00 92.12 94 GLU A C 1
ATOM 762 O O . GLU A 1 94 ? -0.017 -15.321 1.080 1.00 92.12 94 GLU A O 1
ATOM 767 N N . ASP A 1 95 ? -1.347 -13.548 1.463 1.00 90.50 95 ASP A N 1
ATOM 768 C CA . ASP A 1 95 ? -1.674 -13.921 2.839 1.00 90.50 95 ASP A CA 1
ATOM 769 C C . ASP A 1 95 ? -3.139 -13.581 3.193 1.00 90.50 95 ASP A C 1
ATOM 771 O O . ASP A 1 95 ? -3.805 -12.870 2.430 1.00 90.50 95 ASP A O 1
ATOM 775 N N . PRO 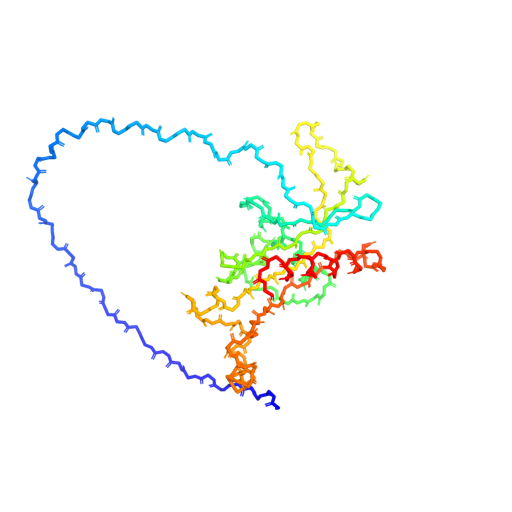A 1 96 ? -3.674 -14.095 4.321 1.00 92.00 96 PRO A N 1
ATOM 776 C CA . PRO A 1 96 ? -5.076 -13.902 4.701 1.00 92.00 96 PRO A CA 1
ATOM 777 C C . PRO A 1 96 ? -5.505 -12.447 4.926 1.00 92.00 96 PRO A C 1
ATOM 779 O O . PRO A 1 96 ? -6.701 -12.174 4.911 1.00 92.00 96 PRO A O 1
ATOM 782 N N . PHE A 1 97 ? -4.565 -11.513 5.102 1.00 94.19 97 PHE A N 1
ATOM 783 C CA . PHE A 1 97 ? -4.874 -10.094 5.287 1.00 94.19 97 PHE A CA 1
ATOM 784 C C . PHE A 1 97 ? -5.083 -9.372 3.947 1.00 94.19 97 PHE A C 1
ATOM 786 O O . PHE A 1 97 ? -5.698 -8.309 3.901 1.00 94.19 97 PHE A O 1
ATOM 793 N N . ASP A 1 98 ? -4.611 -9.932 2.829 1.00 95.19 98 ASP A N 1
ATOM 794 C CA . ASP A 1 98 ? -4.755 -9.312 1.507 1.00 95.19 98 ASP A CA 1
ATOM 795 C C . ASP A 1 98 ? -6.190 -8.905 1.125 1.00 95.19 98 ASP A C 1
ATOM 797 O O . ASP A 1 98 ? -6.329 -7.847 0.507 1.00 95.19 98 ASP A O 1
ATOM 801 N N . PRO A 1 99 ? -7.246 -9.689 1.429 1.00 95.38 99 PRO A N 1
ATOM 802 C CA . PRO A 1 99 ? -8.619 -9.331 1.081 1.00 95.38 99 PRO A CA 1
ATOM 803 C C . PRO A 1 99 ? -9.218 -8.202 1.925 1.00 95.38 99 PRO A C 1
ATOM 805 O O . PRO A 1 99 ? -10.163 -7.571 1.456 1.00 95.38 99 PRO A O 1
ATOM 808 N N . ILE A 1 100 ? -8.711 -7.984 3.143 1.00 95.94 100 ILE A N 1
ATOM 809 C CA . ILE A 1 100 ? -9.253 -6.992 4.087 1.00 95.94 100 ILE A CA 1
ATOM 810 C C . ILE A 1 100 ? -8.452 -5.691 4.082 1.00 95.94 100 ILE A C 1
ATOM 812 O O . ILE A 1 100 ? -8.971 -4.643 4.445 1.00 95.94 100 ILE A O 1
ATOM 816 N N . CYS A 1 101 ? -7.196 -5.737 3.645 1.00 97.19 101 CYS A N 1
ATOM 817 C CA . CYS A 1 101 ? -6.373 -4.547 3.552 1.00 97.19 101 CYS A CA 1
ATOM 818 C C . CYS A 1 101 ? -6.586 -3.787 2.246 1.00 97.19 101 CYS A C 1
ATOM 820 O O . CYS A 1 101 ? -6.750 -4.367 1.169 1.00 97.19 101 CYS A O 1
ATOM 822 N N . ASP A 1 102 ? -6.408 -2.476 2.330 1.00 97.56 102 ASP A N 1
ATOM 823 C CA . ASP A 1 102 ? -6.164 -1.636 1.174 1.00 97.56 102 ASP A CA 1
ATOM 824 C C . ASP A 1 102 ? -4.709 -1.767 0.709 1.00 97.56 102 ASP A C 1
ATOM 826 O O . ASP A 1 102 ? -3.787 -2.028 1.488 1.00 97.56 102 ASP A O 1
ATOM 830 N N . HIS A 1 103 ? -4.485 -1.590 -0.594 1.00 97.88 103 HIS A N 1
ATOM 831 C CA . HIS A 1 103 ? -3.157 -1.728 -1.199 1.00 97.88 103 HIS A CA 1
ATOM 832 C C . HIS A 1 103 ? -2.815 -0.469 -1.985 1.00 97.88 103 HIS A C 1
ATOM 834 O O . HIS A 1 103 ? -3.353 -0.249 -3.073 1.00 97.88 103 HIS A O 1
ATOM 840 N N . LEU A 1 104 ? -1.900 0.346 -1.464 1.00 97.75 104 LEU A N 1
ATOM 841 C CA . LEU A 1 104 ? -1.294 1.436 -2.223 1.00 97.75 104 LEU A CA 1
ATOM 842 C C . LEU A 1 104 ? -0.283 0.867 -3.209 1.00 97.75 104 LEU A C 1
ATOM 844 O O . LEU A 1 104 ? 0.604 0.108 -2.834 1.00 97.75 104 LEU A O 1
ATOM 848 N N . LEU A 1 105 ? -0.386 1.284 -4.465 1.00 98.12 105 LEU A N 1
ATOM 849 C CA . LEU A 1 105 ? 0.493 0.886 -5.554 1.00 98.12 105 LEU A CA 1
ATOM 850 C C . LEU A 1 105 ? 1.227 2.107 -6.087 1.00 98.12 105 LEU A C 1
ATOM 852 O O . LEU A 1 105 ? 0.582 3.096 -6.430 1.00 98.12 105 LEU A O 1
ATOM 856 N N . VAL A 1 106 ? 2.542 1.993 -6.262 1.00 97.88 106 VAL A N 1
ATOM 857 C CA . VAL A 1 106 ? 3.303 2.919 -7.106 1.00 97.88 106 VAL A CA 1
ATOM 858 C C . VAL A 1 106 ? 3.392 2.342 -8.505 1.00 97.88 106 VAL A C 1
ATOM 860 O O . VAL A 1 106 ? 3.846 1.212 -8.713 1.00 97.88 106 VAL A O 1
ATOM 863 N N . LEU A 1 107 ? 2.943 3.135 -9.463 1.00 96.88 107 LEU A N 1
ATOM 864 C CA . LEU A 1 107 ? 2.859 2.814 -10.869 1.00 96.88 107 LEU A CA 1
ATOM 865 C C . LEU A 1 107 ? 3.859 3.650 -11.651 1.00 96.88 107 LEU A C 1
ATOM 867 O O . LEU A 1 107 ? 3.875 4.867 -11.519 1.00 96.88 107 LEU A O 1
ATOM 871 N N . ASP A 1 108 ? 4.652 3.000 -12.494 1.00 95.69 108 ASP A N 1
ATOM 872 C CA . ASP A 1 108 ? 5.492 3.671 -13.479 1.00 95.69 108 ASP A CA 1
ATOM 873 C C . ASP A 1 108 ? 4.810 3.657 -14.849 1.00 95.69 108 ASP A C 1
ATOM 875 O O . ASP A 1 108 ? 4.497 2.593 -15.400 1.00 95.69 108 ASP A O 1
ATOM 879 N N . HIS A 1 109 ? 4.575 4.855 -15.378 1.00 93.00 109 HIS A N 1
ATOM 880 C CA . HIS A 1 109 ? 3.976 5.101 -16.686 1.00 93.00 109 HIS A CA 1
ATOM 881 C C . HIS A 1 109 ? 5.014 5.285 -17.801 1.00 93.00 109 HIS A C 1
ATOM 883 O O . HIS A 1 109 ? 4.640 5.260 -18.970 1.00 93.00 109 HIS A O 1
ATOM 889 N N . GLY A 1 110 ? 6.294 5.461 -17.462 1.00 88.00 110 GLY A N 1
ATOM 890 C CA . GLY A 1 110 ? 7.370 5.706 -18.424 1.00 88.00 110 GLY A CA 1
ATOM 891 C C . GLY A 1 110 ? 7.971 4.431 -19.010 1.00 88.00 110 GLY A C 1
ATOM 892 O O . GLY A 1 110 ? 8.538 4.461 -20.100 1.00 88.00 110 GLY A O 1
ATOM 893 N N . THR A 1 111 ? 7.841 3.294 -18.320 1.00 79.00 111 THR A N 1
ATOM 894 C CA . THR A 1 111 ? 8.286 2.001 -18.847 1.00 79.00 111 THR A CA 1
ATOM 895 C C . THR A 1 111 ? 7.173 1.306 -19.619 1.00 79.00 111 THR A C 1
ATOM 897 O O . THR A 1 111 ? 6.214 0.776 -19.055 1.00 79.00 111 THR A O 1
ATOM 900 N N . GLU A 1 112 ? 7.317 1.246 -20.941 1.00 69.25 112 GLU A N 1
ATOM 901 C CA . GLU A 1 112 ? 6.451 0.410 -21.762 1.00 69.25 112 GLU A CA 1
ATOM 902 C C . GLU A 1 112 ? 6.872 -1.063 -21.657 1.00 69.25 112 GLU A C 1
ATOM 904 O O . GLU A 1 112 ? 8.023 -1.406 -21.950 1.00 69.25 112 GLU A O 1
ATOM 909 N N . PRO A 1 113 ? 5.964 -1.985 -21.286 1.00 65.50 113 PRO A N 1
ATOM 910 C CA . PRO A 1 113 ? 6.273 -3.405 -21.346 1.00 65.50 113 PRO A CA 1
ATOM 911 C C . PRO A 1 113 ? 6.495 -3.825 -22.808 1.00 65.50 113 PRO A C 1
ATOM 913 O O . PRO A 1 113 ? 5.541 -3.860 -23.593 1.00 65.50 113 PRO A O 1
ATOM 916 N N . LYS A 1 114 ? 7.740 -4.168 -23.167 1.00 63.75 114 LYS A N 1
ATOM 917 C CA . LYS A 1 114 ? 8.096 -4.703 -24.493 1.00 63.75 114 LYS A CA 1
ATOM 918 C C . LYS A 1 114 ? 7.186 -5.892 -24.849 1.00 63.75 114 LYS A C 1
ATOM 920 O O . LYS A 1 114 ? 6.915 -6.747 -24.007 1.00 63.75 114 LYS A O 1
ATOM 925 N N . GLY A 1 115 ? 6.684 -5.929 -26.085 1.00 64.31 115 GLY A N 1
ATOM 926 C CA . GLY A 1 115 ? 5.904 -7.056 -26.620 1.00 64.31 115 GLY A CA 1
ATOM 927 C C . GLY A 1 115 ? 4.424 -7.125 -26.211 1.00 64.31 115 GLY A C 1
ATOM 928 O O . GLY A 1 115 ? 3.745 -8.090 -26.561 1.00 64.31 115 GLY A O 1
ATOM 929 N N . ARG A 1 116 ? 3.873 -6.129 -25.498 1.00 67.81 116 ARG A N 1
ATOM 930 C CA . ARG A 1 116 ? 2.422 -6.071 -25.237 1.00 67.81 116 ARG A CA 1
ATOM 931 C C . ARG A 1 116 ? 1.691 -5.270 -26.303 1.00 67.81 116 ARG A C 1
ATOM 933 O O . ARG A 1 116 ? 2.061 -4.137 -26.599 1.00 67.81 116 ARG A O 1
ATOM 940 N N . ARG A 1 117 ? 0.584 -5.835 -26.802 1.00 73.44 117 ARG A N 1
ATOM 941 C CA . ARG A 1 117 ? -0.342 -5.128 -27.700 1.00 73.44 117 ARG A CA 1
ATOM 942 C C . ARG A 1 117 ? -0.809 -3.808 -27.056 1.00 73.44 117 ARG A C 1
ATOM 944 O O . ARG A 1 117 ? -1.053 -3.820 -25.844 1.00 73.44 117 ARG A O 1
ATOM 951 N N . PRO A 1 118 ? -0.994 -2.715 -27.824 1.00 66.50 118 PRO A N 1
ATOM 952 C CA . PRO A 1 118 ? -1.309 -1.387 -27.285 1.00 66.50 118 PRO A CA 1
ATOM 953 C C . PRO A 1 118 ? -2.477 -1.372 -26.288 1.00 66.50 118 PRO A C 1
ATOM 955 O O . PRO A 1 118 ? -2.357 -0.832 -25.195 1.00 66.50 118 PRO A O 1
ATOM 958 N N . TRP A 1 119 ? -3.560 -2.093 -26.585 1.00 67.50 119 TRP A N 1
ATOM 959 C CA . TRP A 1 119 ? -4.752 -2.195 -25.729 1.00 67.50 119 TRP A CA 1
ATOM 960 C C . TRP A 1 119 ? -4.564 -3.007 -24.433 1.00 67.50 119 TRP A C 1
ATOM 962 O O . TRP A 1 119 ? -5.447 -3.042 -23.580 1.00 67.50 119 TRP A O 1
ATOM 972 N N . ARG A 1 120 ? -3.425 -3.692 -24.266 1.00 66.06 120 ARG A N 1
ATOM 973 C CA . ARG A 1 120 ? -3.040 -4.408 -23.034 1.00 66.06 120 ARG A CA 1
ATOM 974 C C . ARG A 1 120 ? -1.901 -3.712 -22.287 1.00 66.06 120 ARG A C 1
ATOM 976 O O . ARG A 1 120 ? -1.414 -4.258 -21.287 1.00 66.06 120 ARG A O 1
ATOM 983 N N . ARG A 1 121 ? -1.464 -2.535 -22.748 1.00 73.62 121 ARG A N 1
ATOM 984 C CA . ARG A 1 121 ? -0.473 -1.725 -22.041 1.00 73.62 121 ARG A CA 1
ATOM 985 C C . ARG A 1 121 ? -1.086 -1.225 -20.739 1.00 73.62 121 ARG A C 1
ATOM 987 O O . ARG A 1 121 ? -2.192 -0.699 -20.694 1.00 73.62 121 ARG A O 1
ATOM 994 N N . ARG A 1 122 ? -0.373 -1.479 -19.652 1.00 84.00 122 ARG A N 1
ATOM 995 C CA . ARG A 1 122 ? -0.694 -1.000 -18.311 1.00 84.00 122 ARG A CA 1
ATOM 996 C C . ARG A 1 122 ? 0.620 -0.563 -17.681 1.00 84.00 122 ARG A C 1
ATOM 998 O O . ARG A 1 122 ? 1.621 -1.239 -17.943 1.00 84.00 122 ARG A O 1
ATOM 1005 N N . PRO A 1 123 ? 0.612 0.490 -16.849 1.00 90.69 123 PRO A N 1
ATOM 1006 C CA . PRO A 1 123 ? 1.812 0.913 -16.143 1.00 90.69 123 PRO A CA 1
ATOM 1007 C C . PRO A 1 123 ? 2.367 -0.239 -15.298 1.00 90.69 123 PRO A C 1
ATOM 1009 O O . PRO A 1 123 ? 1.630 -1.151 -14.895 1.00 90.69 123 PRO A O 1
ATOM 1012 N N . ARG A 1 124 ? 3.669 -0.246 -15.034 1.00 93.12 124 ARG A N 1
ATOM 1013 C CA . ARG A 1 124 ? 4.303 -1.276 -14.198 1.00 93.12 124 ARG A CA 1
ATOM 1014 C C . ARG A 1 124 ? 4.046 -0.962 -12.723 1.00 93.12 124 ARG A C 1
ATOM 1016 O O . ARG A 1 124 ? 4.137 0.193 -12.345 1.00 93.12 124 ARG A O 1
ATOM 1023 N N . VAL A 1 125 ? 3.728 -1.959 -11.886 1.00 95.88 125 VAL A N 1
ATOM 1024 C CA . VAL A 1 125 ? 3.768 -1.753 -10.420 1.00 95.88 125 VAL A CA 1
ATOM 1025 C C . VAL A 1 125 ? 5.219 -1.870 -9.989 1.00 95.88 125 VAL A C 1
ATOM 1027 O O . VAL A 1 125 ? 5.854 -2.883 -10.286 1.00 95.88 125 VAL A O 1
ATOM 1030 N N . VAL A 1 126 ? 5.733 -0.837 -9.335 1.00 96.88 126 VAL A N 1
ATOM 1031 C CA . VAL A 1 126 ? 7.149 -0.732 -8.957 1.00 96.88 126 VAL A CA 1
ATOM 1032 C C . VAL A 1 126 ? 7.354 -0.596 -7.452 1.00 96.88 126 VAL A C 1
ATOM 1034 O O . VAL A 1 126 ? 8.459 -0.829 -6.971 1.00 96.88 126 VAL A O 1
ATOM 1037 N N . GLY A 1 127 ? 6.293 -0.280 -6.710 1.00 97.12 127 GLY A N 1
ATOM 1038 C CA . GLY A 1 127 ? 6.271 -0.239 -5.252 1.00 97.12 127 GLY A CA 1
ATOM 1039 C C . GLY A 1 127 ? 4.873 -0.534 -4.714 1.00 97.12 127 GLY A C 1
ATOM 1040 O O . GLY A 1 127 ? 3.892 -0.384 -5.446 1.00 97.12 127 GLY A O 1
ATOM 1041 N N . THR A 1 128 ? 4.773 -0.963 -3.458 1.00 97.75 128 THR A N 1
ATOM 1042 C CA . THR A 1 128 ? 3.482 -1.200 -2.797 1.00 97.75 128 THR A CA 1
ATOM 1043 C C . THR A 1 128 ? 3.564 -0.994 -1.284 1.00 97.75 128 THR A C 1
ATOM 1045 O O . THR A 1 128 ? 4.618 -1.222 -0.692 1.00 97.75 128 THR A O 1
ATOM 1048 N N . TYR A 1 129 ? 2.436 -0.609 -0.683 1.00 96.50 129 TYR A N 1
ATOM 1049 C CA . TYR A 1 129 ? 2.153 -0.669 0.755 1.00 96.50 129 TYR A CA 1
ATOM 1050 C C . TYR A 1 129 ? 0.814 -1.373 0.965 1.00 96.50 129 TYR A C 1
ATOM 1052 O O . TYR A 1 129 ? -0.138 -1.109 0.230 1.00 96.50 129 TYR A O 1
ATOM 1060 N N . ARG A 1 130 ? 0.728 -2.225 1.985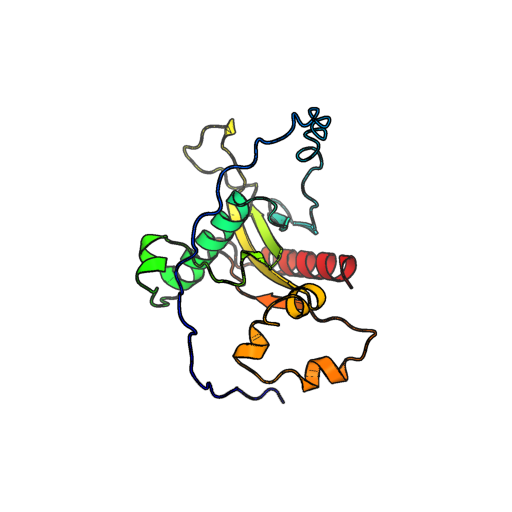 1.00 97.12 130 ARG A N 1
ATOM 1061 C CA . ARG A 1 130 ? -0.544 -2.686 2.536 1.00 97.12 130 ARG A CA 1
ATOM 1062 C C . ARG A 1 130 ? -0.946 -1.766 3.683 1.00 97.12 130 ARG A C 1
ATOM 1064 O O . ARG A 1 130 ? -0.084 -1.424 4.489 1.00 97.12 130 ARG A O 1
ATOM 1071 N N . ILE A 1 131 ? -2.218 -1.395 3.748 1.00 97.56 131 ILE A N 1
ATOM 1072 C CA . ILE A 1 131 ? -2.791 -0.577 4.817 1.00 97.56 131 ILE A CA 1
ATOM 1073 C C . ILE A 1 131 ? -3.983 -1.323 5.404 1.00 97.56 131 ILE A C 1
ATOM 1075 O O . ILE A 1 131 ? -4.928 -1.641 4.685 1.00 97.56 131 ILE A O 1
ATOM 1079 N N . LEU A 1 132 ? -3.938 -1.589 6.703 1.00 97.62 132 LEU A N 1
ATOM 1080 C CA . LEU A 1 132 ? -5.073 -2.077 7.475 1.00 97.62 132 LEU A CA 1
ATOM 1081 C C . LEU A 1 132 ? -5.501 -0.969 8.432 1.00 97.62 132 LEU A C 1
ATOM 1083 O O . LEU A 1 132 ? -4.694 -0.519 9.240 1.00 97.62 132 LEU A O 1
ATOM 1087 N N . ARG A 1 133 ? -6.739 -0.496 8.327 1.00 97.12 133 ARG A N 1
ATOM 1088 C CA . ARG A 1 133 ? -7.280 0.500 9.258 1.00 97.12 133 ARG A CA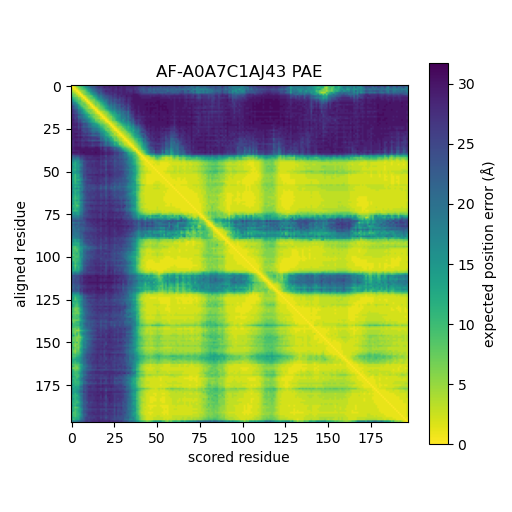 1
ATOM 1089 C C . ARG A 1 133 ? -7.831 -0.179 10.511 1.00 97.12 133 ARG A C 1
ATOM 1091 O O . ARG A 1 133 ? -8.244 -1.334 10.435 1.00 97.12 133 ARG A O 1
ATOM 1098 N N . GLN A 1 134 ? -7.850 0.531 11.638 1.00 95.88 134 GLN A N 1
ATOM 1099 C CA . GLN A 1 134 ? -8.330 -0.009 12.912 1.00 95.88 134 GLN A CA 1
ATOM 1100 C C . GLN A 1 134 ? -9.789 -0.473 12.857 1.00 95.88 134 GLN A C 1
ATOM 1102 O O . GLN A 1 134 ? -10.073 -1.575 13.308 1.00 95.88 134 GLN A O 1
ATOM 1107 N N . ASP A 1 135 ? -10.685 0.306 12.243 1.00 95.19 135 ASP A N 1
ATOM 1108 C CA . ASP A 1 135 ? -12.097 -0.065 12.059 1.00 95.19 135 ASP A CA 1
ATOM 1109 C C . ASP A 1 135 ? -12.242 -1.413 11.338 1.00 95.19 135 ASP A C 1
ATOM 1111 O O . ASP A 1 135 ? -13.031 -2.270 11.728 1.00 95.19 135 ASP A O 1
ATOM 1115 N N . VAL A 1 136 ? -11.433 -1.629 10.300 1.00 96.88 136 VAL A N 1
ATOM 1116 C CA . VAL A 1 136 ? -11.411 -2.887 9.550 1.00 96.88 136 VAL A CA 1
ATOM 1117 C C . VAL A 1 136 ? -10.784 -4.008 10.377 1.00 96.88 136 VAL A C 1
ATOM 1119 O O . VAL A 1 136 ? -11.330 -5.105 10.416 1.00 96.88 136 VAL A O 1
ATOM 1122 N N . ALA A 1 137 ? -9.671 -3.750 11.066 1.00 96.25 137 ALA A N 1
ATOM 1123 C CA . ALA A 1 137 ? -9.021 -4.731 11.932 1.00 96.25 137 ALA A CA 1
ATOM 1124 C C . ALA A 1 137 ? -9.976 -5.260 13.017 1.00 96.25 137 ALA A C 1
ATOM 1126 O O . ALA A 1 137 ? -10.054 -6.468 13.224 1.00 96.25 137 ALA A O 1
ATOM 1127 N N . GLU A 1 138 ? -10.738 -4.373 13.660 1.00 94.06 138 GLU A N 1
ATOM 1128 C CA . GLU A 1 138 ? -11.697 -4.702 14.724 1.00 94.06 138 GLU A CA 1
ATOM 1129 C C . GLU A 1 138 ? -12.910 -5.505 14.229 1.00 94.06 138 GLU A C 1
ATOM 1131 O O . GLU A 1 138 ? -13.479 -6.288 14.987 1.00 94.06 138 GLU A O 1
ATOM 1136 N N . MET A 1 139 ? -13.293 -5.365 12.954 1.00 96.38 139 MET A N 1
ATOM 1137 C CA . MET A 1 139 ? -14.321 -6.206 12.320 1.00 96.38 139 MET A CA 1
ATOM 1138 C C . MET A 1 139 ? -13.810 -7.599 11.907 1.00 96.38 139 MET A C 1
ATOM 1140 O O . MET A 1 139 ? -14.599 -8.441 11.471 1.00 96.38 139 MET A O 1
ATOM 1144 N N . HIS A 1 140 ? -12.503 -7.835 12.008 1.00 94.56 140 HIS A N 1
ATOM 1145 C CA . HIS A 1 140 ? -11.823 -9.071 11.627 1.00 94.56 140 HIS A CA 1
ATOM 1146 C C . HIS A 1 140 ? -10.984 -9.602 12.810 1.00 94.56 140 HIS A C 1
ATOM 1148 O O . HIS A 1 140 ? -11.351 -9.422 13.968 1.00 94.56 140 HIS A O 1
ATOM 1154 N N . ASP A 1 141 ? -9.865 -10.280 12.541 1.00 91.75 141 ASP A N 1
ATOM 1155 C CA . ASP A 1 141 ? -9.005 -10.904 13.561 1.00 91.75 141 ASP A CA 1
ATOM 1156 C C . ASP A 1 141 ? -7.991 -9.925 14.201 1.00 91.75 141 ASP A C 1
ATOM 1158 O O . ASP A 1 141 ? -6.978 -10.344 14.765 1.00 91.75 141 ASP A O 1
ATOM 1162 N N . GLY A 1 142 ? -8.236 -8.614 14.112 1.00 94.44 142 GLY A N 1
ATOM 1163 C CA . GLY A 1 142 ? -7.324 -7.573 14.581 1.00 94.44 142 GLY A CA 1
ATOM 1164 C C . GLY A 1 142 ? -6.183 -7.253 13.608 1.00 94.44 142 GLY A C 1
ATOM 1165 O O . GLY A 1 142 ? -6.150 -7.679 12.452 1.00 94.44 142 GLY A O 1
ATOM 1166 N N . PHE A 1 143 ? -5.235 -6.443 14.077 1.00 96.56 143 PHE A N 1
ATOM 1167 C CA . PHE A 1 143 ? -4.001 -6.131 13.359 1.00 96.56 143 PHE A CA 1
ATOM 1168 C C . PHE A 1 143 ? -3.086 -7.355 13.278 1.00 96.56 143 PHE A C 1
ATOM 1170 O O . PHE A 1 143 ? -3.008 -8.133 14.230 1.00 96.56 143 PHE A O 1
ATOM 1177 N N . TYR A 1 144 ? -2.291 -7.478 12.207 1.00 93.31 144 TYR A N 1
ATOM 1178 C CA . TYR A 1 144 ? -1.268 -8.530 12.130 1.00 93.31 144 TYR A CA 1
ATOM 1179 C C . TYR A 1 144 ? -0.325 -8.458 13.338 1.00 93.31 144 TYR A C 1
ATOM 1181 O O . TYR A 1 144 ? 0.012 -9.475 13.946 1.00 93.31 144 TYR A O 1
ATOM 1189 N N . SER A 1 145 ? 0.045 -7.238 13.737 1.00 94.62 145 SER A N 1
ATOM 1190 C CA . SER A 1 145 ? 0.925 -6.982 14.876 1.00 94.62 145 SER A CA 1
ATOM 1191 C C . SER A 1 145 ? 0.370 -7.508 16.200 1.00 94.62 145 SER A C 1
ATOM 1193 O O . SER A 1 145 ? 1.174 -7.806 17.074 1.00 94.62 145 SER A O 1
ATOM 1195 N N . GLN A 1 146 ? -0.952 -7.676 16.361 1.00 94.25 146 GLN A N 1
ATOM 1196 C CA . GLN A 1 146 ? -1.542 -8.283 17.569 1.00 94.25 146 GLN A CA 1
ATOM 1197 C C . GLN A 1 146 ? -1.268 -9.788 17.680 1.00 94.25 146 GLN A C 1
ATOM 1199 O O . GLN A 1 146 ? -1.297 -10.336 18.783 1.00 94.25 146 GLN A O 1
ATOM 1204 N N . GLY A 1 147 ? -1.003 -10.460 16.555 1.00 90.88 147 GLY A N 1
ATOM 1205 C CA . GLY A 1 147 ? -0.590 -11.863 16.542 1.00 90.88 147 GLY A CA 1
ATOM 1206 C C . GLY A 1 147 ? 0.851 -12.056 17.018 1.00 90.88 147 GLY A C 1
ATOM 1207 O O . GLY A 1 147 ? 1.152 -13.018 17.717 1.00 90.88 147 GLY A O 1
ATOM 1208 N N . GLU A 1 148 ? 1.737 -11.114 16.694 1.00 90.38 148 GLU A N 1
ATOM 1209 C CA . GLU A 1 148 ? 3.163 -11.186 17.048 1.00 90.38 148 GLU A CA 1
ATOM 1210 C C . GLU A 1 148 ? 3.464 -10.524 18.395 1.00 90.38 148 GLU A C 1
ATOM 1212 O O . GLU A 1 148 ? 4.344 -10.960 19.143 1.00 90.38 148 GLU A O 1
ATOM 1217 N N . TYR A 1 149 ? 2.732 -9.464 18.719 1.00 94.38 149 TYR A N 1
ATOM 1218 C CA . TYR A 1 149 ? 3.043 -8.570 19.814 1.00 94.38 149 TYR A CA 1
ATOM 1219 C C . TYR A 1 149 ? 1.809 -8.177 20.626 1.00 94.38 149 TYR A C 1
ATOM 1221 O O . TYR A 1 149 ? 0.704 -8.045 20.107 1.00 94.38 149 TYR A O 1
ATOM 1229 N N . ASP A 1 150 ? 2.005 -7.906 21.915 1.00 93.62 150 ASP A N 1
ATOM 1230 C CA . ASP A 1 150 ? 0.984 -7.264 22.730 1.00 93.62 150 ASP A CA 1
ATOM 1231 C C . ASP A 1 150 ? 0.995 -5.744 22.515 1.00 93.62 150 ASP A C 1
ATOM 1233 O O . ASP A 1 150 ? 1.845 -5.019 23.039 1.00 93.62 150 ASP A O 1
ATOM 1237 N N . ILE A 1 151 ? 0.043 -5.271 21.709 1.00 94.81 151 ILE A N 1
ATOM 1238 C CA . ILE A 1 151 ? -0.181 -3.846 21.434 1.00 94.81 151 ILE A CA 1
ATOM 1239 C C . ILE A 1 151 ? -1.484 -3.321 22.052 1.00 94.81 151 ILE A C 1
ATOM 1241 O O . ILE A 1 151 ? -1.850 -2.173 21.807 1.00 94.81 151 ILE A O 1
ATOM 1245 N N . ALA A 1 152 ? -2.186 -4.118 22.867 1.00 92.56 152 ALA A N 1
ATOM 1246 C CA . ALA A 1 152 ? -3.481 -3.723 23.427 1.00 92.56 152 ALA A CA 1
ATOM 1247 C C . ALA A 1 152 ? -3.373 -2.444 24.274 1.00 92.56 152 ALA A C 1
ATOM 1249 O O . ALA A 1 152 ? -4.185 -1.531 24.137 1.00 92.56 152 ALA A O 1
ATOM 1250 N N . ALA A 1 153 ? -2.314 -2.335 25.083 1.00 93.44 153 ALA A N 1
ATOM 1251 C CA . ALA A 1 153 ? -2.045 -1.143 25.885 1.00 93.44 153 ALA A CA 1
ATOM 1252 C C . ALA A 1 153 ? -1.769 0.107 25.028 1.00 93.44 153 ALA A C 1
ATOM 1254 O O . ALA A 1 153 ? -2.156 1.206 25.416 1.00 93.44 153 ALA A O 1
ATOM 1255 N N . LEU A 1 154 ? -1.129 -0.048 23.861 1.00 93.88 154 LEU A N 1
ATOM 1256 C CA . LEU A 1 154 ? -0.873 1.059 22.934 1.00 93.88 154 LEU A CA 1
ATOM 1257 C C . LEU A 1 154 ? -2.182 1.590 22.341 1.00 93.88 154 LEU A C 1
ATOM 1259 O O . LEU A 1 154 ? -2.382 2.802 22.299 1.00 93.88 154 LEU A O 1
ATOM 1263 N N . ILE A 1 155 ? -3.067 0.682 21.921 1.00 92.81 155 ILE A N 1
ATOM 1264 C CA . ILE A 1 155 ? -4.374 1.038 21.359 1.00 92.81 155 ILE A CA 1
ATOM 1265 C C . ILE A 1 155 ? -5.228 1.732 22.424 1.00 92.81 155 ILE A C 1
ATOM 1267 O O . ILE A 1 155 ? -5.742 2.822 22.187 1.00 92.81 155 ILE A O 1
ATOM 1271 N N . ALA A 1 156 ? -5.307 1.156 23.628 1.00 91.94 156 ALA A N 1
ATOM 1272 C CA . ALA A 1 156 ? -6.080 1.723 24.731 1.00 91.94 156 ALA A CA 1
ATOM 1273 C C . ALA A 1 156 ? -5.588 3.122 25.148 1.00 91.94 156 ALA A C 1
ATOM 1275 O O . ALA A 1 156 ? -6.398 4.007 25.417 1.00 91.94 156 ALA A O 1
ATOM 1276 N N . ALA A 1 157 ? -4.270 3.348 25.168 1.00 93.75 157 ALA A N 1
ATOM 1277 C CA . ALA A 1 157 ? -3.684 4.629 25.565 1.00 93.75 157 ALA A CA 1
ATOM 1278 C C . ALA A 1 157 ? -3.949 5.774 24.571 1.00 93.75 157 ALA A C 1
ATOM 1280 O O . ALA A 1 157 ? -3.845 6.942 24.948 1.00 93.75 157 ALA A O 1
ATOM 1281 N N . ALA A 1 158 ? -4.270 5.477 23.308 1.00 91.31 158 ALA A N 1
ATOM 1282 C CA . ALA A 1 158 ? -4.534 6.515 22.314 1.00 91.31 158 ALA A CA 1
ATOM 1283 C C . ALA A 1 158 ? -5.856 7.257 22.553 1.00 91.31 158 ALA A C 1
ATOM 1285 O O . ALA A 1 158 ? -5.962 8.424 22.165 1.00 91.31 158 ALA A O 1
ATOM 1286 N N . GLY A 1 159 ? -6.809 6.607 23.229 1.00 89.56 159 GLY A N 1
ATOM 1287 C CA . GLY A 1 159 ? -8.146 7.133 23.479 1.00 89.56 159 GLY A CA 1
ATOM 1288 C C . GLY A 1 159 ? -9.058 7.097 22.242 1.00 89.56 159 GLY A C 1
ATOM 1289 O O . GLY A 1 159 ? -8.628 6.707 21.159 1.00 89.56 159 GLY A O 1
ATOM 1290 N N . PRO A 1 160 ? -10.329 7.511 22.390 1.00 86.75 160 PRO A N 1
ATOM 1291 C CA . PRO A 1 160 ? -11.348 7.386 21.341 1.00 86.75 160 PRO A CA 1
ATOM 1292 C C . PRO A 1 160 ? -11.192 8.386 20.184 1.00 86.75 160 PRO A C 1
ATOM 1294 O O . PRO A 1 160 ? -11.821 8.223 19.145 1.00 86.75 160 PRO A O 1
ATOM 1297 N N . GLU A 1 161 ? -10.377 9.430 20.349 1.00 89.38 161 GLU A N 1
ATOM 1298 C CA . GLU A 1 161 ? -10.193 10.488 19.342 1.00 89.38 161 GLU A CA 1
ATOM 1299 C C . GLU A 1 161 ? -9.146 10.143 18.275 1.00 89.38 161 GLU A C 1
ATOM 1301 O O . GLU A 1 161 ? -8.943 10.904 17.330 1.00 89.38 161 GLU A O 1
ATOM 1306 N N . ARG A 1 162 ? -8.436 9.022 18.434 1.00 90.56 162 ARG A N 1
ATOM 1307 C CA . ARG A 1 162 ? -7.358 8.602 17.538 1.00 90.56 162 ARG A CA 1
ATOM 1308 C C . ARG A 1 162 ? -7.641 7.204 17.026 1.00 90.56 162 ARG A C 1
ATOM 1310 O O . ARG A 1 162 ? -8.035 6.329 17.788 1.00 90.56 162 ARG A O 1
ATOM 1317 N N . SER A 1 163 ? -7.375 6.998 15.744 1.00 91.75 163 SER A N 1
ATOM 1318 C CA . SER A 1 163 ? -7.423 5.681 15.123 1.00 91.75 163 SER A CA 1
ATOM 1319 C C . SER A 1 163 ? -6.031 5.268 14.656 1.00 91.75 163 SER A C 1
ATOM 1321 O O . SER A 1 163 ? -5.183 6.107 14.344 1.00 91.75 163 SER A O 1
ATOM 1323 N N . PHE A 1 164 ? -5.780 3.965 14.634 1.00 95.50 164 PHE A N 1
ATOM 1324 C CA . PHE A 1 164 ? -4.542 3.395 14.128 1.00 95.50 164 PHE A CA 1
ATOM 1325 C C . PHE A 1 164 ? -4.703 2.888 12.694 1.00 95.50 164 PHE A C 1
ATOM 1327 O O . PHE A 1 164 ? -5.764 2.430 12.265 1.00 95.50 164 PHE A O 1
ATOM 1334 N N . MET A 1 165 ? -3.596 2.903 11.958 1.00 96.38 165 MET A N 1
ATOM 1335 C CA . MET A 1 165 ? -3.461 2.181 10.699 1.00 96.38 165 MET A CA 1
ATOM 1336 C C . MET A 1 165 ? -2.161 1.385 10.725 1.00 96.38 165 MET A C 1
ATOM 1338 O O . MET A 1 165 ? -1.094 1.927 11.009 1.00 96.38 165 MET A O 1
ATOM 1342 N N . GLU A 1 166 ? -2.242 0.098 10.412 1.00 96.69 166 GLU A N 1
ATOM 1343 C CA . GLU A 1 166 ? -1.080 -0.765 10.268 1.00 96.69 166 GLU A CA 1
ATOM 1344 C C . GLU A 1 166 ? -0.604 -0.751 8.815 1.00 96.69 166 GLU A C 1
ATOM 1346 O O . GLU A 1 166 ? -1.343 -1.081 7.883 1.00 96.69 166 GLU A O 1
ATOM 1351 N N . LEU A 1 167 ? 0.665 -0.387 8.632 1.00 96.62 167 LEU A N 1
ATOM 1352 C CA . LEU A 1 167 ? 1.351 -0.456 7.349 1.00 96.62 167 LEU A CA 1
ATOM 1353 C C . LEU A 1 167 ? 2.180 -1.732 7.286 1.00 96.62 167 LEU A C 1
ATOM 1355 O O . LEU A 1 167 ? 2.971 -2.017 8.182 1.00 96.62 167 LEU A O 1
ATOM 1359 N N . GLY A 1 168 ? 2.044 -2.481 6.198 1.00 94.69 168 GLY A N 1
ATOM 1360 C CA . GLY A 1 168 ? 2.725 -3.760 6.056 1.00 94.69 168 GLY A CA 1
ATOM 1361 C C . GLY A 1 168 ? 3.105 -4.094 4.626 1.00 94.69 168 GLY A C 1
ATOM 1362 O O . GLY A 1 168 ? 2.732 -3.404 3.673 1.00 94.69 168 GLY A O 1
ATOM 1363 N N . ARG A 1 169 ? 3.859 -5.193 4.494 1.00 93.56 169 ARG A N 1
ATOM 1364 C CA . ARG A 1 169 ? 4.230 -5.813 3.210 1.00 93.56 169 ARG A CA 1
ATOM 1365 C C . ARG A 1 169 ? 4.786 -4.809 2.192 1.00 93.56 169 ARG A C 1
ATOM 1367 O O . ARG A 1 169 ? 4.492 -4.876 0.997 1.00 93.56 169 ARG A O 1
ATOM 1374 N N . SER A 1 170 ? 5.571 -3.858 2.686 1.00 93.25 170 SER A N 1
ATOM 1375 C CA . SER A 1 170 ? 6.121 -2.786 1.879 1.00 93.25 170 SER A CA 1
ATOM 1376 C C . SER A 1 170 ? 7.309 -3.278 1.071 1.00 93.25 170 SER A C 1
ATOM 1378 O O . SER A 1 170 ? 8.198 -3.965 1.573 1.00 93.25 170 SER A O 1
ATOM 1380 N N . CYS A 1 171 ? 7.325 -2.947 -0.214 1.00 95.00 171 CYS A N 1
ATOM 1381 C CA . CYS A 1 171 ? 8.455 -3.283 -1.063 1.00 95.00 171 CYS A CA 1
ATOM 1382 C C . CYS A 1 171 ? 8.517 -2.375 -2.284 1.00 95.00 171 CYS A C 1
ATOM 1384 O O . CYS A 1 171 ? 7.492 -1.915 -2.792 1.00 95.00 171 CYS A O 1
ATOM 1386 N N . VAL A 1 172 ? 9.733 -2.160 -2.779 1.00 96.38 172 VAL A N 1
ATOM 1387 C CA . VAL A 1 172 ? 10.024 -1.398 -3.994 1.00 96.38 172 VAL A CA 1
ATOM 1388 C C . VAL A 1 172 ? 11.029 -2.192 -4.823 1.00 96.38 172 VAL A C 1
ATOM 1390 O O . VAL A 1 172 ? 12.009 -2.711 -4.275 1.00 96.38 172 VAL A O 1
ATOM 1393 N N . LEU A 1 173 ? 10.796 -2.278 -6.134 1.00 95.12 173 LEU A N 1
ATOM 1394 C CA . LEU A 1 173 ? 11.733 -2.887 -7.081 1.00 95.12 173 LEU A CA 1
ATOM 1395 C C . LEU A 1 173 ? 13.101 -2.219 -6.987 1.00 95.12 173 LEU A C 1
ATOM 1397 O O . LEU A 1 173 ? 13.174 -0.990 -6.963 1.00 95.12 173 LEU A O 1
ATOM 1401 N N . LYS A 1 174 ? 14.181 -3.005 -7.031 1.00 93.75 174 LYS A N 1
ATOM 1402 C CA . LYS A 1 174 ? 15.557 -2.496 -6.895 1.00 93.75 174 LYS A CA 1
ATOM 1403 C C . LYS A 1 174 ? 15.873 -1.239 -7.731 1.00 93.75 174 LYS A C 1
ATOM 1405 O O . LYS A 1 174 ? 16.358 -0.280 -7.135 1.00 93.75 174 LYS A O 1
ATOM 1410 N N . PRO A 1 175 ? 15.538 -1.146 -9.038 1.00 94.12 175 PRO A N 1
ATOM 1411 C CA . PRO A 1 175 ? 15.837 0.050 -9.841 1.00 94.12 175 PRO A CA 1
ATOM 1412 C C . PRO A 1 175 ? 15.052 1.308 -9.439 1.00 94.12 175 PRO A C 1
ATOM 1414 O O . PRO A 1 175 ? 15.391 2.406 -9.865 1.00 94.12 175 PRO A O 1
ATOM 1417 N N . TYR A 1 176 ? 13.992 1.156 -8.641 1.00 95.62 176 TYR A N 1
ATOM 1418 C CA . TYR A 1 176 ? 13.106 2.237 -8.207 1.00 95.62 176 TYR A CA 1
ATOM 1419 C C . TYR A 1 176 ? 13.329 2.625 -6.741 1.00 95.62 176 TYR A C 1
ATOM 1421 O O . TYR A 1 176 ? 12.613 3.489 -6.232 1.00 95.62 176 TYR A O 1
ATOM 1429 N N . ARG A 1 177 ? 14.311 2.025 -6.051 1.00 94.44 177 ARG A N 1
ATOM 1430 C CA . ARG A 1 177 ? 14.695 2.374 -4.672 1.00 94.44 177 ARG A CA 1
ATOM 1431 C C . ARG A 1 177 ? 15.484 3.683 -4.643 1.00 94.44 177 ARG A C 1
ATOM 1433 O O . ARG A 1 177 ? 16.676 3.710 -4.372 1.00 94.44 177 ARG A O 1
ATOM 1440 N N . GLY A 1 178 ? 14.799 4.772 -4.956 1.00 92.69 178 GLY A N 1
ATOM 1441 C CA . GLY A 1 178 ? 15.317 6.129 -4.862 1.00 92.69 178 GLY A CA 1
ATOM 1442 C C . GLY A 1 178 ? 14.383 7.021 -4.055 1.00 92.69 178 GLY A C 1
ATOM 1443 O O . GLY A 1 178 ? 13.239 6.659 -3.767 1.00 92.69 178 GLY A O 1
ATOM 1444 N N . ARG A 1 179 ? 14.865 8.228 -3.742 1.00 94.38 179 ARG A N 1
ATOM 1445 C CA . ARG A 1 179 ? 14.142 9.225 -2.937 1.00 94.38 179 ARG A CA 1
ATOM 1446 C C . ARG A 1 179 ? 12.714 9.471 -3.435 1.00 94.38 179 ARG A C 1
ATOM 1448 O O . ARG A 1 179 ? 11.790 9.452 -2.635 1.00 94.38 179 ARG A O 1
ATOM 1455 N N . ARG A 1 180 ? 12.534 9.613 -4.754 1.00 94.25 180 ARG A N 1
ATOM 1456 C CA . ARG A 1 180 ? 11.233 9.912 -5.381 1.00 94.25 180 ARG A CA 1
ATOM 1457 C C . ARG A 1 180 ? 10.161 8.863 -5.081 1.00 94.25 180 ARG A C 1
ATOM 1459 O O . ARG A 1 180 ? 9.031 9.224 -4.791 1.00 94.25 180 ARG A O 1
ATOM 1466 N N . THR A 1 181 ? 10.496 7.574 -5.140 1.00 94.62 181 THR A N 1
ATOM 1467 C CA . THR A 1 181 ? 9.517 6.501 -4.893 1.00 94.62 181 THR A CA 1
ATOM 1468 C C . THR A 1 181 ? 9.109 6.446 -3.427 1.00 94.62 181 THR A C 1
ATOM 1470 O O . THR A 1 181 ? 7.934 6.270 -3.125 1.00 94.62 181 THR A O 1
ATOM 1473 N N . ILE A 1 182 ? 10.075 6.610 -2.519 1.00 93.94 182 ILE A N 1
ATOM 1474 C CA . ILE A 1 182 ? 9.824 6.618 -1.074 1.00 93.94 182 ILE A CA 1
ATOM 1475 C C . ILE A 1 182 ? 8.972 7.834 -0.699 1.00 93.94 182 ILE A C 1
ATOM 1477 O O . ILE A 1 182 ? 7.967 7.683 -0.014 1.00 93.94 182 ILE A O 1
ATOM 1481 N N . GLU A 1 183 ? 9.328 9.017 -1.201 1.00 95.75 183 GLU A N 1
ATOM 1482 C CA . GLU A 1 183 ? 8.555 10.248 -1.021 1.00 95.75 183 GLU A CA 1
ATOM 1483 C C . GLU A 1 183 ? 7.116 10.083 -1.516 1.00 95.75 183 GLU A C 1
ATOM 1485 O O . GLU A 1 183 ? 6.176 10.395 -0.791 1.00 95.75 183 GLU A O 1
ATOM 1490 N N . LEU A 1 184 ? 6.934 9.509 -2.707 1.00 96.50 184 LEU A N 1
ATOM 1491 C CA . LEU A 1 184 ? 5.613 9.277 -3.277 1.00 96.50 184 LEU A CA 1
ATOM 1492 C C . LEU A 1 184 ? 4.780 8.273 -2.462 1.00 96.50 184 LEU A C 1
ATOM 1494 O O . LEU A 1 184 ? 3.576 8.460 -2.307 1.00 96.50 184 LEU A O 1
ATOM 1498 N N . LEU A 1 185 ? 5.397 7.218 -1.920 1.00 95.75 185 LEU A N 1
ATOM 1499 C CA . LEU A 1 185 ? 4.710 6.287 -1.019 1.00 95.75 185 LEU A CA 1
ATOM 1500 C C . LEU A 1 185 ? 4.255 6.992 0.263 1.00 95.75 185 LEU A C 1
ATOM 1502 O O . LEU A 1 185 ? 3.107 6.815 0.661 1.00 95.75 185 LEU A O 1
ATOM 1506 N N . TRP A 1 186 ? 5.118 7.803 0.882 1.00 95.50 186 TRP A N 1
ATOM 1507 C CA . TRP A 1 186 ? 4.770 8.565 2.086 1.00 95.50 186 TRP A CA 1
ATOM 1508 C C . TRP A 1 186 ? 3.675 9.597 1.828 1.00 95.50 186 TRP A C 1
ATOM 1510 O O . TRP A 1 186 ? 2.747 9.693 2.625 1.00 95.50 186 TRP A O 1
ATOM 1520 N N . GLN A 1 187 ? 3.729 10.309 0.699 1.00 96.12 187 GLN A N 1
ATOM 1521 C CA . GLN A 1 187 ? 2.632 11.172 0.252 1.00 96.12 187 GLN A CA 1
ATOM 1522 C C . GLN A 1 187 ? 1.333 10.373 0.120 1.00 96.12 187 GLN A C 1
ATOM 1524 O O . GLN A 1 187 ? 0.300 10.792 0.633 1.00 96.12 187 GLN A O 1
ATOM 1529 N N . GLY A 1 188 ? 1.399 9.188 -0.496 1.00 97.00 188 GLY A N 1
ATOM 1530 C CA . GLY A 1 188 ? 0.260 8.288 -0.635 1.00 97.00 188 GLY A CA 1
ATOM 1531 C C . GLY A 1 188 ? -0.355 7.880 0.703 1.00 97.00 188 GLY A C 1
ATOM 1532 O O . GLY A 1 188 ? -1.565 8.002 0.882 1.00 97.00 188 GLY A O 1
ATOM 1533 N N . VAL A 1 189 ? 0.479 7.441 1.648 1.00 96.38 189 VAL A N 1
ATOM 1534 C CA . VAL A 1 189 ? 0.063 7.055 3.005 1.00 96.38 189 VAL A CA 1
ATOM 1535 C C . VAL A 1 189 ? -0.542 8.243 3.747 1.00 96.38 189 VAL A C 1
ATOM 1537 O O . VAL A 1 189 ? -1.616 8.110 4.320 1.00 96.38 189 VAL A O 1
ATOM 1540 N N . TRP A 1 190 ? 0.097 9.412 3.699 1.00 96.38 190 TRP A N 1
ATOM 1541 C CA . TRP A 1 190 ? -0.400 10.620 4.357 1.00 96.38 190 TRP A CA 1
ATOM 1542 C C . TRP A 1 190 ? -1.757 11.062 3.804 1.00 96.38 190 TRP A C 1
ATOM 1544 O O . TRP A 1 190 ? -2.692 11.320 4.559 1.00 96.38 190 TRP A O 1
ATOM 1554 N N . SER A 1 191 ? -1.894 11.112 2.479 1.00 96.69 191 SER A N 1
ATOM 1555 C CA . SER A 1 191 ? -3.159 11.448 1.828 1.00 96.69 191 SER A CA 1
ATOM 1556 C C . SER A 1 191 ? -4.254 10.419 2.114 1.00 96.69 191 SER A C 1
ATOM 1558 O O . SER A 1 191 ? -5.417 10.801 2.209 1.00 96.69 191 SER A O 1
ATOM 1560 N N . TYR A 1 192 ? -3.899 9.139 2.263 1.00 96.44 192 TYR A N 1
ATOM 1561 C CA . TYR A 1 192 ? -4.830 8.088 2.668 1.00 96.44 192 TYR A CA 1
ATOM 1562 C C . TYR A 1 192 ? -5.268 8.230 4.128 1.00 96.44 192 TYR A C 1
ATOM 1564 O O . TYR A 1 192 ? -6.463 8.142 4.402 1.00 96.44 192 TYR A O 1
ATOM 1572 N N . ALA A 1 193 ? -4.328 8.497 5.039 1.00 95.00 193 ALA A N 1
ATOM 1573 C CA . ALA A 1 193 ? -4.607 8.707 6.456 1.00 95.00 193 ALA A CA 1
ATOM 1574 C C . ALA A 1 193 ? -5.584 9.873 6.650 1.00 95.00 193 ALA A C 1
ATOM 1576 O O . ALA A 1 193 ? -6.655 9.684 7.206 1.00 95.00 193 ALA A O 1
ATOM 1577 N N . ARG A 1 194 ? -5.306 11.031 6.036 1.00 94.44 194 ARG A N 1
ATOM 1578 C CA . ARG A 1 194 ? -6.191 12.210 6.092 1.00 94.44 194 ARG A CA 1
ATOM 1579 C C . ARG A 1 194 ? -7.607 11.979 5.564 1.00 94.44 194 ARG A C 1
ATOM 1581 O O . ARG A 1 194 ? -8.504 12.749 5.885 1.00 94.44 194 ARG A O 1
ATOM 1588 N N . GLU A 1 195 ? -7.793 11.002 4.682 1.00 94.19 195 GLU A N 1
ATOM 1589 C CA . GLU A 1 195 ? -9.113 10.647 4.154 1.00 94.19 195 GLU A CA 1
ATOM 1590 C C . GLU A 1 195 ? -9.905 9.756 5.117 1.00 94.19 195 GLU A C 1
ATOM 1592 O O . GLU A 1 195 ? -11.131 9.752 5.052 1.00 94.19 195 GLU A O 1
ATOM 1597 N N . HIS A 1 196 ? -9.224 9.020 5.997 1.00 91.38 196 HIS A N 1
ATOM 1598 C CA . HIS A 1 196 ? -9.832 7.979 6.823 1.00 91.38 196 HIS A CA 1
ATOM 1599 C C . HIS A 1 196 ? -9.620 8.159 8.337 1.00 91.38 196 HIS A C 1
ATOM 1601 O O . HIS A 1 196 ? -10.053 7.287 9.086 1.00 91.38 196 HIS A O 1
ATOM 1607 N N . GLY A 1 197 ? -9.004 9.261 8.782 1.00 72.75 197 GLY A N 1
ATOM 1608 C CA . GLY A 1 197 ? -8.830 9.619 10.196 1.00 72.75 197 GLY A CA 1
ATOM 1609 C C . GLY A 1 197 ? -7.413 10.058 10.511 1.00 72.75 197 GLY A C 1
ATOM 1610 O O . GLY A 1 197 ? -6.635 9.186 10.954 1.00 72.75 197 GLY A O 1
#

Secondary structure (DSSP, 8-state):
--EEPPP---------PPPPPPPPPPP----PPPPP--SS-SPPPEEEEETTEEEEE--SHHHHHHHHHHHHIIIIISS-----HHHHHHT----TTTTTSEEEEEEESS---TT--GGG--PEEEEEEEEEEHHHHHTTT--HHHHHEE-HHHHHHH-TT---EEEEEEEE-GGG-SHHHHHHHHHHHHHHHHHH-

Foldseek 3Di:
DKAWDDDDDDDDDDDDDDDDDDDDDDPDDPPDPDPPPPPPDDDFDWLDDDVQKTKGKDDDPVSLQLLQLQLLCVVCVVVPDDDDPVCVVSSGNDDPCSVLWIKIFIFGRPDWDPPDDPVPTDTHGFWMKTKHWQVSLVVDVHDPCVNTIPCVVVCVVVDPVDIDMDIDSTDGHPVPPDPVVVVNVVSSVVSVVVVPD

pLDDT: mean 80.52, std 20.28, range [31.8, 98.12]

Radius of gyration: 21.72 Å; Cα contacts (8 Å, |Δi|>4): 248; chains: 1; bounding box: 60×47×54 Å

Sequence (197 aa):
MITRRREIAGRSGPTGPVRPYPGRKLPFRPRLPRPPLMGMRTPPKIYGRIGNLEVRLARTRSDLRRAQRLRYHVFYEEMSAIPGALAMMARRDEDPFDPICDHLLVLDHGTEPKGRRPWRRRPRVVGTYRILRQDVAEMHDGFYSQGEYDIAALIAAAGPERSFMELGRSCVLKPYRGRRTIELLWQGVWSYAREHG

Nearest PDB structures (foldseek):
  1yk3-assembly2_B  TM=5.026E-01  e=3.907E-01  Mycobacterium tuberculo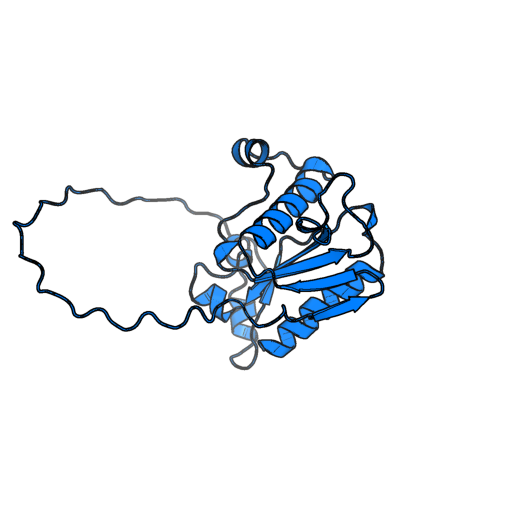sis
  5elp-assembly1_B  TM=2.519E-01  e=9.363E+00  Bacillus amyloliquefaciens